Protein AF-A0A1Q2MFG7-F1 (afdb_monomer_lite)

Organism: NCBI:txid1851148

Structure (mmCIF, N/CA/C/O backbone):
data_AF-A0A1Q2MFG7-F1
#
_entry.id   AF-A0A1Q2MFG7-F1
#
loop_
_atom_site.group_PDB
_atom_site.id
_atom_site.type_symbol
_atom_site.label_atom_id
_atom_site.label_alt_id
_atom_site.label_comp_id
_atom_site.label_asym_id
_atom_site.label_entity_id
_atom_site.label_seq_id
_atom_site.pdbx_PDB_ins_code
_atom_site.Cartn_x
_atom_site.Cartn_y
_atom_site.Cartn_z
_atom_site.occupancy
_atom_site.B_iso_or_equiv
_atom_site.auth_seq_id
_atom_site.auth_comp_id
_atom_site.auth_asym_id
_atom_site.auth_atom_id
_atom_site.pdbx_PDB_model_num
ATOM 1 N N . MET A 1 1 ? 12.224 -21.424 -9.676 1.00 47.91 1 MET A N 1
ATOM 2 C CA . MET A 1 1 ? 12.263 -20.131 -10.401 1.00 47.91 1 MET A CA 1
ATOM 3 C C . MET A 1 1 ? 12.696 -18.973 -9.503 1.00 47.91 1 MET A C 1
ATOM 5 O O . MET A 1 1 ? 13.718 -18.383 -9.805 1.00 47.91 1 MET A O 1
ATOM 9 N N . LEU A 1 2 ? 12.036 -18.696 -8.368 1.00 39.50 2 LEU A N 1
ATOM 10 C CA . LEU A 1 2 ? 12.450 -17.615 -7.444 1.00 39.50 2 LEU A CA 1
ATOM 11 C C . LEU A 1 2 ? 13.810 -17.846 -6.746 1.00 39.50 2 LEU A C 1
ATOM 13 O O . LEU A 1 2 ? 14.570 -16.902 -6.571 1.00 39.50 2 LEU A O 1
ATOM 17 N N . ILE A 1 3 ? 14.162 -19.098 -6.428 1.00 45.81 3 ILE A N 1
ATOM 18 C CA . ILE A 1 3 ? 15.453 -19.443 -5.792 1.00 45.81 3 ILE A CA 1
ATOM 19 C C . ILE A 1 3 ? 16.636 -19.229 -6.757 1.00 45.81 3 ILE A C 1
ATOM 21 O O . ILE A 1 3 ? 17.697 -18.785 -6.341 1.00 45.81 3 ILE A O 1
ATOM 25 N N . LEU A 1 4 ? 16.433 -19.459 -8.061 1.00 45.34 4 LEU A N 1
ATOM 26 C CA . LEU A 1 4 ? 17.451 -19.226 -9.095 1.00 45.34 4 LEU A CA 1
ATOM 27 C C . LEU A 1 4 ? 17.700 -17.728 -9.325 1.00 45.34 4 LEU A C 1
ATOM 29 O O . LEU A 1 4 ? 18.847 -17.323 -9.457 1.00 45.34 4 LEU A O 1
ATOM 33 N N . TYR A 1 5 ? 16.654 -16.894 -9.295 1.00 53.41 5 TYR A N 1
ATOM 34 C CA . TYR A 1 5 ? 16.808 -15.436 -9.380 1.00 53.41 5 TYR A CA 1
ATOM 35 C C . TYR A 1 5 ? 17.517 -14.847 -8.152 1.00 53.41 5 TYR A C 1
ATOM 37 O O . TYR A 1 5 ? 18.345 -13.953 -8.304 1.00 53.41 5 TYR A O 1
ATOM 45 N N . HIS A 1 6 ? 17.249 -15.371 -6.950 1.00 53.28 6 HIS A N 1
ATOM 46 C CA . HIS A 1 6 ? 17.937 -14.926 -5.735 1.00 53.28 6 HIS A CA 1
ATOM 47 C C . HIS A 1 6 ? 19.416 -15.345 -5.726 1.00 53.28 6 HIS A C 1
ATOM 49 O O . HIS A 1 6 ? 20.266 -14.547 -5.347 1.00 53.28 6 HIS A O 1
ATOM 55 N N . LEU A 1 7 ? 19.735 -16.545 -6.232 1.00 42.75 7 LEU A N 1
ATOM 56 C CA . LEU A 1 7 ? 21.115 -17.022 -6.371 1.00 42.75 7 LEU A CA 1
ATOM 57 C C . LEU A 1 7 ? 21.900 -16.212 -7.416 1.00 42.75 7 LEU A C 1
ATOM 59 O O . LEU A 1 7 ? 23.065 -15.906 -7.203 1.00 42.75 7 LEU A O 1
ATOM 63 N N . ILE A 1 8 ? 21.267 -15.820 -8.527 1.00 53.34 8 ILE A N 1
ATOM 64 C CA . ILE A 1 8 ? 21.904 -15.002 -9.575 1.00 53.34 8 ILE A CA 1
ATOM 65 C C . ILE A 1 8 ? 22.164 -13.571 -9.082 1.00 53.34 8 ILE A C 1
ATOM 67 O O . ILE A 1 8 ? 23.223 -13.012 -9.361 1.00 53.34 8 ILE A O 1
ATOM 71 N N . ILE A 1 9 ? 21.238 -12.987 -8.315 1.00 53.06 9 ILE A N 1
ATOM 72 C CA . ILE A 1 9 ? 21.422 -11.646 -7.745 1.00 53.06 9 ILE A CA 1
ATOM 73 C C . ILE A 1 9 ? 22.464 -11.664 -6.621 1.00 53.06 9 ILE A C 1
ATOM 75 O O . ILE A 1 9 ? 23.313 -10.779 -6.609 1.00 53.06 9 ILE A O 1
ATOM 79 N N . GLU A 1 10 ? 22.461 -12.667 -5.733 1.00 51.59 10 GLU A N 1
ATOM 80 C CA . GLU A 1 10 ? 23.485 -12.791 -4.684 1.00 51.59 10 GLU A CA 1
ATOM 81 C C . GLU A 1 10 ? 24.875 -13.066 -5.256 1.00 51.59 10 GLU A C 1
ATOM 83 O O . GLU A 1 10 ? 25.825 -12.426 -4.824 1.00 51.59 10 GLU A O 1
ATOM 88 N N . GLN A 1 11 ? 25.013 -13.927 -6.270 1.00 49.97 11 GLN A N 1
ATOM 89 C CA . GLN A 1 11 ? 26.301 -14.149 -6.939 1.00 49.97 11 GLN A CA 1
ATOM 90 C C . GLN A 1 11 ? 26.779 -12.884 -7.666 1.00 49.97 11 GLN A C 1
ATOM 92 O O . GLN A 1 11 ? 27.959 -12.553 -7.604 1.00 49.97 11 GLN A O 1
ATOM 97 N N . SER A 1 12 ? 25.877 -12.119 -8.294 1.00 52.22 12 SER A N 1
ATOM 98 C CA . SER A 1 12 ? 26.232 -10.872 -8.981 1.00 52.22 12 SER A CA 1
ATOM 99 C C . SER A 1 12 ? 26.619 -9.745 -8.019 1.00 52.22 12 SER A C 1
ATOM 101 O O . SER A 1 12 ? 27.502 -8.957 -8.352 1.00 52.22 12 SER A O 1
ATOM 103 N N . THR A 1 13 ? 25.987 -9.634 -6.848 1.00 53.41 13 THR A N 1
ATOM 104 C CA . THR A 1 13 ? 26.350 -8.614 -5.851 1.00 53.41 13 THR A CA 1
ATOM 105 C C . THR A 1 13 ? 27.611 -8.995 -5.084 1.00 53.41 13 THR A C 1
ATOM 107 O O . THR A 1 13 ? 28.440 -8.118 -4.850 1.00 53.41 13 THR A O 1
ATOM 110 N N . PHE A 1 14 ? 27.830 -10.282 -4.783 1.00 55.41 14 PHE A N 1
ATOM 111 C CA . PHE A 1 14 ? 29.091 -10.761 -4.202 1.00 55.41 14 PHE A CA 1
ATOM 112 C C . PHE A 1 14 ? 30.272 -10.554 -5.158 1.00 55.41 14 PHE A C 1
ATOM 114 O O . PHE A 1 14 ? 31.325 -10.093 -4.729 1.00 55.41 14 PHE A O 1
ATOM 121 N N . TYR A 1 15 ? 30.092 -10.803 -6.462 1.00 54.50 15 TYR A N 1
ATOM 122 C CA . TYR A 1 15 ? 31.145 -10.587 -7.461 1.00 54.50 15 TYR A CA 1
ATOM 123 C C . TYR A 1 15 ? 31.480 -9.100 -7.635 1.00 54.50 15 TYR A C 1
ATOM 125 O O . TYR A 1 15 ? 32.645 -8.741 -7.746 1.00 54.50 15 TYR A O 1
ATOM 133 N N . VAL A 1 16 ? 30.482 -8.209 -7.603 1.00 56.06 16 VAL A N 1
ATOM 134 C CA . VAL A 1 16 ? 30.713 -6.755 -7.698 1.00 56.06 16 VAL A CA 1
ATOM 135 C C . VAL A 1 16 ? 31.368 -6.197 -6.428 1.00 56.06 16 VAL A C 1
ATOM 137 O O . VAL A 1 16 ? 32.225 -5.325 -6.539 1.00 56.06 16 VAL A O 1
ATOM 140 N N . ILE A 1 17 ? 31.021 -6.699 -5.238 1.00 55.78 17 ILE A N 1
ATOM 141 C CA . ILE A 1 17 ? 31.624 -6.253 -3.969 1.00 55.78 17 ILE A CA 1
ATOM 142 C C . ILE A 1 17 ? 33.057 -6.783 -3.822 1.00 55.78 17 ILE A C 1
ATOM 144 O O . ILE A 1 17 ? 33.942 -5.985 -3.535 1.00 55.78 17 ILE A O 1
ATOM 148 N N . ILE A 1 18 ? 33.318 -8.062 -4.121 1.00 54.31 18 ILE A N 1
ATOM 149 C CA . ILE A 1 18 ? 34.679 -8.633 -4.100 1.00 54.31 18 ILE A CA 1
ATOM 150 C C . ILE A 1 18 ? 35.576 -7.935 -5.131 1.00 54.31 18 ILE A C 1
ATOM 152 O O . ILE A 1 18 ? 36.676 -7.510 -4.793 1.00 54.31 18 ILE A O 1
ATOM 156 N N . VAL A 1 19 ? 35.089 -7.704 -6.358 1.00 55.78 19 VAL A N 1
ATOM 157 C CA . VAL A 1 19 ? 35.859 -6.970 -7.379 1.00 55.78 19 VAL A CA 1
ATOM 158 C C . VAL A 1 19 ? 36.121 -5.519 -6.957 1.00 55.78 19 VAL A C 1
ATOM 160 O O . VAL A 1 19 ? 37.193 -4.995 -7.245 1.00 55.78 19 VAL A O 1
ATOM 163 N N . MET A 1 20 ? 35.198 -4.856 -6.255 1.00 46.59 20 MET A N 1
ATOM 164 C CA . MET A 1 20 ? 35.422 -3.494 -5.745 1.00 46.59 20 MET A CA 1
ATOM 165 C C . MET A 1 20 ? 36.368 -3.453 -4.532 1.00 46.59 20 MET A C 1
ATOM 167 O O . MET A 1 20 ? 37.132 -2.496 -4.392 1.00 46.59 20 MET A O 1
ATOM 171 N N . GLU A 1 21 ? 36.356 -4.477 -3.676 1.00 50.19 21 GLU A N 1
ATOM 172 C CA . GLU A 1 21 ? 37.192 -4.573 -2.472 1.00 50.19 21 GLU A CA 1
ATOM 173 C C . GLU A 1 21 ? 38.645 -4.966 -2.811 1.00 50.19 21 GLU A C 1
ATOM 175 O O . GLU A 1 21 ? 39.585 -4.356 -2.291 1.00 50.19 21 GLU A O 1
ATOM 180 N N . ASP A 1 22 ? 38.844 -5.837 -3.807 1.00 48.28 22 ASP A N 1
ATOM 181 C CA . ASP A 1 22 ? 40.165 -6.173 -4.363 1.00 48.28 22 ASP A CA 1
ATOM 182 C C . ASP A 1 22 ? 40.812 -4.991 -5.117 1.00 48.28 22 ASP A C 1
ATOM 184 O O . ASP A 1 22 ? 42.040 -4.833 -5.120 1.00 48.28 22 ASP A O 1
ATOM 188 N N . PHE A 1 23 ? 40.002 -4.099 -5.705 1.00 50.97 23 PHE A N 1
ATOM 189 C CA . PHE A 1 23 ? 40.478 -2.886 -6.387 1.00 50.97 23 PHE A CA 1
ATOM 190 C C . PHE A 1 23 ? 40.976 -1.791 -5.431 1.00 50.97 23 PHE A C 1
ATOM 192 O O . PHE A 1 23 ? 41.781 -0.939 -5.833 1.00 50.97 23 PHE A O 1
ATOM 199 N N . ASN A 1 24 ? 40.514 -1.783 -4.177 1.00 50.19 24 ASN A N 1
ATOM 200 C CA . ASN A 1 24 ? 40.873 -0.739 -3.217 1.00 50.19 24 ASN A CA 1
ATOM 201 C C . ASN A 1 24 ? 42.237 -0.976 -2.554 1.00 50.19 24 ASN A C 1
ATOM 203 O O . ASN A 1 24 ? 42.921 -0.003 -2.232 1.00 50.19 24 ASN A O 1
ATOM 207 N N . ASN A 1 25 ? 42.672 -2.232 -2.408 1.00 51.47 25 ASN A N 1
ATOM 208 C CA . ASN A 1 25 ? 43.843 -2.559 -1.588 1.00 51.47 25 ASN A CA 1
ATOM 209 C C . ASN A 1 25 ? 45.194 -2.600 -2.323 1.00 51.47 25 ASN A C 1
ATOM 211 O O . ASN A 1 25 ? 46.219 -2.641 -1.647 1.00 51.47 25 ASN A O 1
ATOM 215 N N . THR A 1 26 ? 45.262 -2.551 -3.664 1.00 53.44 26 THR A N 1
ATOM 216 C CA . THR A 1 26 ? 46.563 -2.730 -4.360 1.00 53.44 26 THR A CA 1
ATOM 217 C C . THR A 1 26 ? 46.991 -1.673 -5.380 1.00 53.44 26 THR A C 1
ATOM 219 O O . THR A 1 26 ? 48.122 -1.743 -5.859 1.00 53.44 26 THR A O 1
ATOM 222 N N . THR A 1 27 ? 46.193 -0.667 -5.755 1.00 51.75 27 THR A N 1
ATOM 223 C CA . THR A 1 27 ? 46.525 0.066 -6.997 1.00 51.75 27 THR A CA 1
ATOM 224 C C . THR A 1 27 ? 46.143 1.544 -7.023 1.00 51.75 27 THR A C 1
ATOM 226 O O . THR A 1 27 ? 45.139 1.921 -7.614 1.00 51.75 27 THR A O 1
ATOM 229 N N . ILE A 1 28 ? 47.000 2.434 -6.518 1.00 54.25 28 ILE A N 1
ATOM 230 C CA . ILE A 1 28 ? 47.066 3.812 -7.058 1.00 54.25 28 ILE A CA 1
ATOM 231 C C . ILE A 1 28 ? 47.826 3.785 -8.400 1.00 54.25 28 ILE A C 1
ATOM 233 O O . ILE A 1 28 ? 47.415 4.412 -9.372 1.00 54.25 28 ILE A O 1
ATOM 237 N N . SER A 1 29 ? 48.848 2.928 -8.497 1.00 53.78 29 SER A N 1
ATOM 238 C CA . SER A 1 29 ? 49.736 2.767 -9.656 1.00 53.78 29 SER A CA 1
ATOM 239 C C . SER A 1 29 ? 49.131 2.039 -10.871 1.00 53.78 29 SER A C 1
ATOM 241 O O . SER A 1 29 ? 49.780 2.031 -11.904 1.00 53.78 29 SER A O 1
ATOM 243 N N . LYS A 1 30 ? 47.917 1.460 -10.832 1.00 57.72 30 LYS A N 1
ATOM 244 C CA . LYS A 1 30 ? 47.282 0.822 -12.020 1.00 57.72 30 LYS A CA 1
ATOM 245 C C . LYS A 1 30 ? 45.960 1.469 -12.472 1.00 57.72 30 LYS A C 1
ATOM 247 O O . LYS A 1 30 ? 45.444 1.105 -13.524 1.00 57.72 30 LYS A O 1
ATOM 252 N N . LYS A 1 31 ? 45.450 2.476 -11.743 1.00 59.19 31 LYS A N 1
ATOM 253 C CA . LYS A 1 31 ? 44.189 3.186 -12.062 1.00 59.19 31 LYS A CA 1
ATOM 254 C C . LYS A 1 31 ? 44.194 3.839 -13.454 1.00 59.19 31 LYS A C 1
ATOM 256 O O . LYS A 1 31 ? 43.213 3.746 -14.178 1.00 59.19 31 LYS A O 1
ATOM 261 N N . TRP A 1 32 ? 45.312 4.440 -13.861 1.00 58.84 32 TRP A N 1
ATOM 262 C CA . TRP A 1 32 ? 45.500 5.067 -15.179 1.00 58.84 32 TRP A CA 1
ATOM 263 C C . TRP A 1 32 ? 45.334 4.109 -16.375 1.00 58.84 32 TRP A C 1
ATOM 265 O O . TRP A 1 32 ? 44.954 4.564 -17.449 1.00 58.84 32 TRP A O 1
ATOM 275 N N . LEU A 1 33 ? 45.549 2.799 -16.194 1.00 62.97 33 LEU A N 1
ATOM 276 C CA . LEU A 1 33 ? 45.349 1.781 -17.236 1.00 62.97 33 LEU A CA 1
ATOM 277 C C . LEU A 1 33 ? 43.953 1.141 -17.187 1.00 62.97 33 LEU A C 1
ATOM 279 O O . LEU A 1 33 ? 43.413 0.767 -18.224 1.00 62.97 33 LEU A O 1
ATOM 283 N N . THR A 1 34 ? 43.335 1.036 -16.009 1.00 74.81 34 THR A N 1
ATOM 284 C CA . THR A 1 34 ? 42.004 0.422 -15.865 1.00 74.81 34 THR A CA 1
ATOM 285 C C . THR A 1 34 ? 40.870 1.376 -16.233 1.00 74.81 34 THR A C 1
ATOM 287 O O . THR A 1 34 ? 39.880 0.936 -16.809 1.00 74.81 34 THR A O 1
ATOM 290 N N . ILE A 1 35 ? 41.019 2.681 -15.985 1.00 79.25 35 ILE A N 1
ATOM 291 C CA . ILE A 1 35 ? 40.028 3.706 -16.356 1.00 79.25 35 ILE A CA 1
ATOM 292 C C . ILE A 1 35 ? 39.702 3.707 -17.863 1.00 79.25 35 ILE A C 1
ATOM 294 O O . ILE A 1 35 ? 38.517 3.646 -18.186 1.00 79.25 35 ILE A O 1
ATOM 298 N N . PRO A 1 36 ? 40.671 3.741 -18.804 1.00 84.50 36 PRO A N 1
ATOM 299 C CA . PRO A 1 36 ? 40.354 3.742 -20.233 1.00 84.50 36 PRO A CA 1
ATOM 300 C C . PRO A 1 36 ? 39.717 2.428 -20.692 1.00 84.50 36 PRO A C 1
ATOM 302 O O . PRO A 1 36 ? 38.823 2.460 -21.529 1.00 84.50 36 PRO A O 1
ATOM 305 N N . VAL A 1 37 ? 40.108 1.287 -20.117 1.00 84.44 37 VAL A N 1
ATOM 306 C CA . VAL A 1 37 ? 39.501 -0.019 -20.424 1.00 84.44 37 VAL A CA 1
ATOM 307 C C . VAL A 1 37 ? 38.060 -0.096 -19.911 1.00 84.44 37 VAL A C 1
ATOM 309 O O . VAL A 1 37 ? 37.160 -0.518 -20.631 1.00 84.44 37 VAL A O 1
ATOM 312 N N . ILE A 1 38 ? 37.798 0.373 -18.690 1.00 85.06 38 ILE A N 1
ATOM 313 C CA . ILE A 1 38 ? 36.434 0.456 -18.152 1.00 85.06 38 ILE A CA 1
ATOM 314 C C . ILE A 1 38 ? 35.603 1.443 -18.979 1.00 85.06 38 ILE A C 1
ATOM 316 O O . ILE A 1 38 ? 34.452 1.150 -19.294 1.00 85.06 38 ILE A O 1
ATOM 320 N N . ALA A 1 39 ? 36.170 2.584 -19.380 1.00 84.81 39 ALA A N 1
ATOM 321 C CA . ALA A 1 39 ? 35.495 3.586 -20.203 1.00 84.81 39 ALA A CA 1
ATOM 322 C C . ALA A 1 39 ? 35.149 3.059 -21.606 1.00 84.81 39 ALA A C 1
ATOM 324 O O . ALA A 1 39 ? 34.069 3.345 -22.121 1.00 84.81 39 ALA A O 1
ATOM 325 N N . THR A 1 40 ? 36.023 2.268 -22.233 1.00 85.00 40 THR A N 1
ATOM 326 C CA . THR A 1 40 ? 35.733 1.657 -23.538 1.00 85.00 40 THR A CA 1
ATOM 327 C C . THR A 1 40 ? 34.690 0.554 -23.420 1.00 85.00 40 THR A C 1
ATOM 329 O O . THR A 1 40 ? 33.754 0.539 -24.219 1.00 85.00 40 THR A O 1
ATOM 332 N N . ILE A 1 41 ? 34.780 -0.310 -22.403 1.00 85.88 41 ILE A N 1
ATOM 333 C CA . ILE A 1 41 ? 33.781 -1.358 -22.142 1.00 85.88 41 ILE A CA 1
ATOM 334 C C . ILE A 1 41 ? 32.418 -0.737 -21.832 1.00 85.88 41 ILE A C 1
ATOM 336 O O . ILE A 1 41 ? 31.428 -1.099 -22.458 1.00 85.88 41 ILE A O 1
ATOM 340 N N . THR A 1 42 ? 32.349 0.243 -20.929 1.00 85.94 42 THR A N 1
ATOM 341 C CA . THR A 1 42 ? 31.093 0.952 -20.631 1.00 85.94 42 THR A CA 1
ATOM 342 C C . THR A 1 42 ? 30.556 1.673 -21.859 1.00 85.94 42 THR A C 1
ATOM 344 O O . THR A 1 42 ? 29.364 1.588 -22.124 1.00 85.94 42 THR A O 1
ATOM 347 N N . ARG A 1 43 ? 31.404 2.310 -22.674 1.00 86.62 43 ARG A N 1
ATOM 348 C CA . ARG A 1 43 ? 30.978 2.929 -23.939 1.00 86.62 43 ARG A CA 1
ATOM 349 C C . ARG A 1 43 ? 30.388 1.908 -24.915 1.00 86.62 43 ARG A C 1
ATOM 351 O O . ARG A 1 43 ? 29.376 2.207 -25.546 1.00 86.62 43 ARG A O 1
ATOM 358 N N . LEU A 1 44 ? 31.005 0.736 -25.053 1.00 85.94 44 LEU A N 1
ATOM 359 C CA . LEU A 1 44 ? 30.523 -0.334 -25.932 1.00 85.94 44 LEU A CA 1
ATOM 360 C C . LEU A 1 44 ? 29.206 -0.924 -25.421 1.00 85.94 44 LEU A C 1
ATOM 362 O O . LEU A 1 44 ? 28.232 -0.957 -26.169 1.00 85.94 44 LEU A O 1
ATOM 366 N N . LEU A 1 45 ? 29.138 -1.272 -24.136 1.00 85.88 45 LEU A N 1
ATOM 367 C CA . LEU A 1 45 ? 27.923 -1.789 -23.504 1.00 85.88 45 LEU A CA 1
ATOM 368 C C . LEU A 1 45 ? 26.776 -0.774 -23.577 1.00 85.88 45 LEU A C 1
ATOM 370 O O . LEU A 1 45 ? 25.675 -1.112 -24.005 1.00 85.88 45 LEU A O 1
ATOM 374 N N . CYS A 1 46 ? 27.027 0.494 -23.236 1.00 87.81 46 CYS A N 1
ATOM 375 C CA . CYS A 1 46 ? 26.021 1.551 -23.344 1.00 87.81 46 CYS A CA 1
ATOM 376 C C . CYS A 1 46 ? 25.524 1.708 -24.783 1.00 87.81 46 CYS A C 1
ATOM 378 O O . CYS A 1 46 ? 24.330 1.925 -24.988 1.00 87.81 46 CYS A O 1
ATOM 380 N N . ARG A 1 47 ? 26.403 1.574 -25.785 1.00 88.19 47 ARG A N 1
ATOM 381 C CA . ARG A 1 47 ? 26.012 1.640 -27.198 1.00 88.19 47 ARG A CA 1
ATOM 382 C C . ARG A 1 47 ? 25.076 0.493 -27.569 1.00 88.19 47 ARG A C 1
ATOM 384 O O . ARG A 1 47 ? 24.036 0.750 -28.169 1.00 88.19 47 ARG A O 1
ATOM 391 N N . GLU A 1 48 ? 25.414 -0.739 -27.202 1.00 89.81 48 GLU A N 1
ATOM 392 C CA . GLU A 1 48 ? 24.580 -1.912 -27.488 1.00 89.81 48 GLU A CA 1
ATOM 393 C C . GLU A 1 48 ? 23.204 -1.805 -26.823 1.00 89.81 48 GLU A C 1
ATOM 395 O O . GLU A 1 48 ? 22.183 -1.941 -27.500 1.00 89.81 48 GLU A O 1
ATOM 400 N N . PHE A 1 49 ? 23.153 -1.459 -25.533 1.00 88.19 49 PHE A N 1
ATOM 401 C CA . PHE A 1 49 ? 21.884 -1.253 -24.831 1.00 88.19 49 PHE A CA 1
ATOM 402 C C . PHE A 1 49 ? 21.073 -0.089 -25.409 1.00 88.19 49 PHE A C 1
ATOM 404 O O . PHE A 1 49 ? 19.843 -0.154 -25.443 1.00 88.19 49 PHE A O 1
ATOM 411 N N . THR A 1 50 ? 21.727 0.973 -25.888 1.00 89.62 50 THR A N 1
ATOM 412 C CA . THR A 1 50 ? 21.033 2.092 -26.544 1.00 89.62 50 THR A CA 1
ATOM 413 C C . THR A 1 50 ? 20.377 1.630 -27.842 1.00 89.62 50 THR A C 1
ATOM 415 O O . THR A 1 50 ? 19.187 1.870 -28.029 1.00 89.62 50 THR A O 1
ATOM 418 N N . LEU A 1 51 ? 21.103 0.890 -28.686 1.00 92.62 51 LEU A N 1
ATOM 419 C CA . LEU A 1 51 ? 20.573 0.361 -29.947 1.00 92.62 51 LEU A CA 1
ATOM 420 C C . LEU A 1 51 ? 19.403 -0.605 -29.723 1.00 92.62 51 LEU A C 1
ATOM 422 O O . LEU A 1 51 ? 18.384 -0.511 -30.408 1.00 92.62 51 LEU A O 1
ATOM 426 N N . GLN A 1 52 ? 19.511 -1.496 -28.734 1.00 92.88 52 GLN A N 1
ATOM 427 C CA . GLN A 1 52 ? 18.415 -2.397 -28.367 1.00 92.88 52 GLN A CA 1
ATOM 428 C C . GLN A 1 52 ? 17.175 -1.615 -27.910 1.00 92.88 52 GLN A C 1
ATOM 430 O O . GLN A 1 52 ? 16.062 -1.891 -28.359 1.00 92.88 52 GLN A O 1
ATOM 435 N N . ASN A 1 53 ? 17.354 -0.595 -27.064 1.00 90.62 53 ASN A N 1
ATOM 436 C CA . ASN A 1 53 ? 16.252 0.253 -26.611 1.00 90.62 53 ASN A CA 1
ATOM 437 C C . ASN A 1 53 ? 15.623 1.063 -27.754 1.00 90.62 53 ASN A C 1
ATOM 439 O O . ASN A 1 53 ? 14.402 1.221 -27.790 1.00 90.62 53 ASN A O 1
ATOM 443 N N . GLU A 1 54 ? 16.422 1.575 -28.691 1.00 92.75 54 GLU A N 1
ATOM 444 C CA . GLU A 1 54 ? 15.929 2.277 -29.879 1.00 92.75 54 GLU A CA 1
ATOM 445 C C . GLU A 1 54 ? 15.091 1.358 -30.766 1.00 92.75 54 GLU A C 1
ATOM 447 O O . GLU A 1 54 ? 13.976 1.725 -31.146 1.00 92.75 54 GLU A O 1
ATOM 452 N N . TYR A 1 55 ? 15.577 0.142 -31.018 1.00 95.00 55 TYR A N 1
ATOM 453 C CA . TYR A 1 55 ? 14.834 -0.870 -31.760 1.00 95.00 55 TYR A CA 1
ATOM 454 C C . TYR A 1 55 ? 13.489 -1.184 -31.088 1.00 95.00 55 TYR A C 1
ATOM 456 O O . TYR A 1 55 ? 12.437 -1.063 -31.719 1.00 95.00 55 TYR A O 1
ATOM 464 N N . LEU A 1 56 ? 13.493 -1.475 -29.781 1.00 93.00 56 LEU A N 1
ATOM 465 C CA . LEU A 1 56 ? 12.269 -1.760 -29.023 1.00 93.00 56 LEU A CA 1
ATOM 466 C C . LEU A 1 56 ? 11.305 -0.564 -28.993 1.00 93.00 56 LEU A C 1
ATOM 468 O O . LEU A 1 56 ? 10.085 -0.741 -28.993 1.00 93.00 56 LEU A O 1
ATOM 472 N N . ARG A 1 57 ? 11.810 0.675 -28.976 1.00 90.44 57 ARG A N 1
ATOM 473 C CA . ARG A 1 57 ? 10.974 1.885 -29.074 1.00 90.44 57 ARG A CA 1
ATOM 474 C C . ARG A 1 57 ? 10.320 2.010 -30.446 1.00 90.44 57 ARG A C 1
ATOM 476 O O . ARG A 1 57 ? 9.139 2.363 -30.512 1.00 90.44 57 ARG A O 1
ATOM 483 N N . LEU A 1 58 ? 11.054 1.720 -31.519 1.00 93.69 58 LEU A N 1
ATOM 484 C CA . LEU A 1 58 ? 10.516 1.709 -32.880 1.00 93.69 58 LEU A CA 1
ATOM 485 C C . LEU A 1 58 ? 9.457 0.617 -33.046 1.00 93.69 58 LEU A C 1
ATOM 487 O O . LEU A 1 58 ? 8.361 0.908 -33.525 1.00 93.69 58 LEU A O 1
ATOM 491 N N . GLU A 1 59 ? 9.733 -0.596 -32.575 1.00 93.88 59 GLU A N 1
ATOM 492 C CA . GLU A 1 59 ? 8.775 -1.701 -32.585 1.00 93.88 59 GLU A CA 1
ATOM 493 C C . GLU A 1 59 ? 7.501 -1.337 -31.809 1.00 93.88 59 GLU A C 1
ATOM 495 O O . GLU A 1 59 ? 6.399 -1.411 -32.354 1.00 93.88 59 GLU A O 1
ATOM 500 N N . ASN A 1 60 ? 7.633 -0.811 -30.586 1.00 91.19 60 ASN A N 1
ATOM 501 C CA . ASN A 1 60 ? 6.494 -0.331 -29.800 1.00 91.19 60 ASN A CA 1
ATOM 502 C C . ASN A 1 60 ? 5.705 0.777 -30.513 1.00 91.19 60 ASN A C 1
ATOM 504 O O . ASN A 1 60 ? 4.477 0.812 -30.427 1.00 91.19 60 ASN A O 1
ATOM 508 N N . LYS A 1 61 ? 6.377 1.691 -31.224 1.00 90.62 61 LYS A N 1
ATOM 509 C CA . LYS A 1 61 ? 5.719 2.743 -32.016 1.00 90.62 61 LYS A CA 1
ATOM 510 C C . LYS A 1 61 ? 4.893 2.142 -33.157 1.00 90.62 61 LYS A C 1
ATOM 512 O O . LYS A 1 61 ? 3.765 2.583 -33.379 1.00 90.62 61 LYS A O 1
ATOM 517 N N . ILE A 1 62 ? 5.425 1.128 -33.839 1.00 93.12 62 ILE A N 1
ATOM 518 C CA . ILE A 1 62 ? 4.736 0.407 -34.919 1.00 93.12 62 ILE A CA 1
ATOM 519 C C . ILE A 1 62 ? 3.558 -0.405 -34.368 1.00 93.12 62 ILE A C 1
ATOM 521 O O . ILE A 1 62 ? 2.466 -0.372 -34.930 1.00 93.12 62 ILE A O 1
ATOM 525 N N . LEU A 1 63 ? 3.736 -1.109 -33.250 1.00 89.75 63 LEU A N 1
ATOM 526 C CA . LEU A 1 63 ? 2.651 -1.861 -32.616 1.00 89.75 63 LEU A CA 1
ATOM 527 C C . LEU A 1 63 ? 1.522 -0.924 -32.180 1.00 89.75 63 LEU A C 1
ATOM 529 O O . LEU A 1 63 ? 0.356 -1.179 -32.477 1.00 89.75 63 LEU A O 1
ATOM 533 N N . LYS A 1 64 ? 1.857 0.213 -31.563 1.00 86.69 64 LYS A N 1
ATOM 534 C CA . LYS A 1 64 ? 0.870 1.228 -31.171 1.00 86.69 64 LYS A CA 1
ATOM 535 C C . LYS A 1 64 ? 0.098 1.805 -32.348 1.00 86.69 64 LYS A C 1
ATOM 537 O O . LYS A 1 64 ? -1.103 2.001 -32.211 1.00 86.69 64 LYS A O 1
ATOM 542 N N . SER A 1 65 ? 0.744 2.064 -33.487 1.00 89.06 65 SER A N 1
ATOM 543 C CA . SER A 1 65 ? 0.042 2.598 -34.663 1.00 89.06 65 SER A CA 1
ATOM 544 C C . SER A 1 65 ? -0.943 1.594 -35.270 1.00 89.06 65 SER A C 1
ATOM 546 O O . SER A 1 65 ? -1.938 1.991 -35.874 1.00 89.06 65 SER A O 1
ATOM 548 N N . ARG A 1 66 ? -0.708 0.290 -35.076 1.00 89.38 66 ARG A N 1
ATOM 549 C CA . ARG A 1 66 ? -1.601 -0.785 -35.534 1.00 89.38 66 ARG A CA 1
ATOM 550 C C . ARG A 1 66 ? -2.778 -1.043 -34.589 1.00 89.38 66 ARG A C 1
ATOM 552 O O . ARG A 1 66 ? -3.800 -1.582 -35.018 1.00 89.38 66 ARG A O 1
ATOM 559 N N . ILE A 1 67 ? -2.671 -0.654 -33.320 1.00 88.62 67 ILE A N 1
ATOM 560 C CA . ILE A 1 67 ? -3.729 -0.843 -32.325 1.00 88.62 67 ILE A CA 1
ATOM 561 C C . ILE A 1 67 ? -4.799 0.248 -32.498 1.00 88.62 67 ILE A C 1
ATOM 563 O O . ILE A 1 67 ? -4.636 1.389 -32.079 1.00 88.62 67 ILE A O 1
ATOM 567 N N . LYS A 1 68 ? -5.939 -0.121 -33.097 1.00 80.19 68 LYS A N 1
ATOM 568 C CA . LYS A 1 68 ? -7.086 0.788 -33.318 1.00 80.19 68 LYS A CA 1
ATOM 569 C C . LYS A 1 68 ? -8.004 0.949 -32.097 1.00 80.19 68 LYS A C 1
ATOM 571 O O . LYS A 1 68 ? -8.864 1.824 -32.088 1.00 80.19 68 LYS A O 1
ATOM 576 N N . LYS A 1 69 ? -7.871 0.084 -31.086 1.00 83.62 69 LYS A N 1
ATOM 577 C CA . LYS A 1 69 ? -8.746 0.032 -29.901 1.00 83.62 69 LYS A CA 1
ATOM 578 C C . LYS A 1 69 ? -7.980 0.413 -28.635 1.00 83.62 69 LYS A C 1
ATOM 580 O O . LYS A 1 69 ? -6.772 0.230 -28.550 1.00 83.62 69 LYS A O 1
ATOM 585 N N . ARG A 1 70 ? -8.688 0.916 -27.622 1.00 81.44 70 ARG A N 1
ATOM 586 C CA . ARG A 1 70 ? -8.091 1.238 -26.318 1.00 81.44 70 ARG A CA 1
ATOM 587 C C . ARG A 1 70 ? -7.521 -0.027 -25.663 1.00 81.44 70 ARG A C 1
ATOM 589 O O . ARG A 1 70 ? -8.228 -1.024 -25.551 1.00 81.44 70 ARG A O 1
ATOM 596 N N . ILE A 1 71 ? -6.274 0.045 -25.195 1.00 84.19 71 ILE A N 1
ATOM 597 C CA . ILE A 1 71 ? -5.611 -1.048 -24.472 1.00 84.19 71 ILE A CA 1
ATOM 598 C C . ILE A 1 71 ? -6.222 -1.154 -23.069 1.00 84.19 71 ILE A C 1
ATOM 600 O O . ILE A 1 71 ? -6.272 -0.166 -22.328 1.00 84.19 71 ILE A O 1
ATOM 604 N N . ILE A 1 72 ? -6.703 -2.345 -22.719 1.00 87.62 72 ILE A N 1
ATOM 605 C CA . ILE A 1 72 ? -7.204 -2.676 -21.383 1.00 87.62 72 ILE A CA 1
ATOM 606 C C . ILE A 1 72 ? -6.139 -3.538 -20.719 1.00 87.62 72 ILE A C 1
ATOM 608 O O . ILE A 1 72 ? -5.780 -4.574 -21.258 1.00 87.62 72 ILE A O 1
ATOM 612 N N . PHE A 1 73 ? -5.650 -3.097 -19.562 1.00 88.00 73 PHE A N 1
ATOM 613 C CA . PHE A 1 73 ? -4.641 -3.835 -18.803 1.00 88.00 73 PHE A CA 1
ATOM 614 C C . PHE A 1 73 ? -5.290 -4.765 -17.787 1.00 88.00 73 PHE A C 1
ATOM 616 O O . PHE A 1 73 ? -6.208 -4.324 -17.080 1.00 88.00 73 PHE A O 1
ATOM 623 N N . ASN A 1 74 ? -4.773 -5.984 -17.664 1.00 91.50 74 ASN A N 1
ATOM 624 C CA . ASN A 1 74 ? -5.066 -6.873 -16.540 1.00 91.50 74 ASN A CA 1
ATOM 625 C C . ASN A 1 74 ? -4.395 -6.350 -15.250 1.00 91.50 74 ASN A C 1
ATOM 627 O O . ASN A 1 74 ? -3.455 -5.556 -15.297 1.00 91.50 74 ASN A O 1
ATOM 631 N N . ASP A 1 75 ? -4.871 -6.769 -14.079 1.00 86.88 75 ASP A N 1
ATOM 632 C CA . ASP A 1 75 ? -4.290 -6.359 -12.799 1.00 86.88 75 ASP A CA 1
ATOM 633 C C . ASP A 1 75 ? -2.838 -6.833 -12.627 1.00 86.88 75 ASP A C 1
ATOM 635 O O . ASP A 1 75 ? -2.038 -6.091 -12.058 1.00 86.88 75 ASP A O 1
ATOM 639 N N . ASP A 1 76 ? -2.463 -7.990 -13.180 1.00 87.75 76 ASP A N 1
ATOM 640 C CA . ASP A 1 76 ? -1.071 -8.465 -13.172 1.00 87.75 76 ASP A CA 1
ATOM 641 C C . ASP A 1 76 ? -0.164 -7.618 -14.069 1.00 87.75 76 ASP A C 1
ATOM 643 O O . ASP A 1 76 ? 0.899 -7.181 -13.637 1.00 87.75 76 ASP A O 1
ATOM 647 N N . GLU A 1 77 ? -0.627 -7.267 -15.270 1.00 89.50 77 GLU A N 1
ATOM 648 C CA . GLU A 1 77 ? 0.101 -6.361 -16.167 1.00 89.50 77 GLU A CA 1
ATOM 649 C C . GLU A 1 77 ? 0.298 -4.984 -15.524 1.00 89.50 77 GLU A C 1
ATOM 651 O O . GLU A 1 77 ? 1.378 -4.398 -15.604 1.00 89.50 77 GLU A O 1
ATOM 656 N N . ARG A 1 78 ? -0.728 -4.466 -14.830 1.00 90.31 78 ARG A N 1
ATOM 657 C CA . ARG A 1 78 ? -0.615 -3.212 -14.068 1.00 90.31 78 ARG A CA 1
ATOM 658 C C . ARG A 1 78 ? 0.436 -3.323 -12.968 1.00 90.31 78 ARG A C 1
ATOM 660 O O . ARG A 1 78 ? 1.165 -2.357 -12.770 1.00 90.31 78 ARG A O 1
ATOM 667 N N . ARG A 1 79 ? 0.522 -4.456 -12.260 1.00 88.44 79 ARG A N 1
ATOM 668 C CA . ARG A 1 79 ? 1.543 -4.683 -11.221 1.00 88.44 79 ARG A CA 1
ATOM 669 C C . ARG A 1 79 ? 2.945 -4.690 -11.819 1.00 88.44 79 ARG A C 1
ATOM 671 O O . ARG A 1 79 ? 3.772 -3.918 -11.349 1.00 88.44 79 ARG A O 1
ATOM 678 N N . SER A 1 80 ? 3.181 -5.461 -12.880 1.00 88.38 80 SER A N 1
ATOM 679 C CA . SER A 1 80 ? 4.491 -5.519 -13.544 1.00 88.38 80 SER A CA 1
ATOM 680 C C . SER A 1 80 ? 4.922 -4.156 -14.091 1.00 88.38 80 SER A C 1
ATOM 682 O O . SER A 1 80 ? 6.076 -3.763 -13.944 1.00 88.38 80 SER A O 1
ATOM 684 N N . LEU A 1 81 ? 3.986 -3.390 -14.667 1.00 89.62 81 LEU A N 1
ATOM 685 C CA . LEU A 1 81 ? 4.259 -2.026 -15.127 1.00 89.62 81 LEU A CA 1
ATOM 686 C C . LEU A 1 81 ? 4.574 -1.070 -13.973 1.00 89.62 81 LEU A C 1
ATOM 688 O O . LEU A 1 81 ? 5.444 -0.219 -14.121 1.00 89.62 81 LEU A O 1
ATOM 692 N N . VAL A 1 82 ? 3.874 -1.179 -12.840 1.00 88.81 82 VAL A N 1
ATOM 693 C CA . VAL A 1 82 ? 4.156 -0.362 -11.649 1.00 88.81 82 VAL A CA 1
ATOM 694 C C . VAL A 1 82 ? 5.530 -0.694 -11.084 1.00 88.81 82 VAL A C 1
ATOM 696 O O . VAL A 1 82 ? 6.288 0.229 -10.808 1.00 88.81 82 VAL A O 1
ATOM 699 N N . GLU A 1 83 ? 5.861 -1.977 -10.952 1.00 86.69 83 GLU A N 1
ATOM 700 C CA . GLU A 1 83 ? 7.162 -2.428 -10.466 1.00 86.69 83 GLU A CA 1
ATOM 701 C C . GLU A 1 83 ? 8.280 -1.858 -11.339 1.00 86.69 83 GLU A C 1
ATOM 703 O O . GLU A 1 83 ? 9.055 -1.042 -10.852 1.00 86.69 83 GLU A O 1
ATOM 708 N N . ALA A 1 84 ? 8.271 -2.143 -12.645 1.00 86.44 84 ALA A N 1
ATOM 709 C CA . ALA A 1 84 ? 9.275 -1.637 -13.583 1.00 86.44 84 ALA A CA 1
ATOM 710 C C . ALA A 1 84 ? 9.337 -0.099 -13.649 1.00 86.44 84 ALA A C 1
ATOM 712 O O . ALA A 1 84 ? 10.392 0.480 -13.889 1.00 86.44 84 ALA A O 1
ATOM 713 N N . ALA A 1 85 ? 8.219 0.598 -13.444 1.00 85.69 85 ALA A N 1
ATOM 714 C CA . ALA A 1 85 ? 8.214 2.056 -13.458 1.00 85.69 85 ALA A CA 1
ATOM 715 C C . ALA A 1 85 ? 8.834 2.653 -12.185 1.00 85.69 85 ALA A C 1
ATOM 717 O O . ALA A 1 85 ? 9.537 3.660 -12.262 1.00 85.69 85 ALA A O 1
ATOM 718 N N . LEU A 1 86 ? 8.605 2.048 -11.017 1.00 83.44 86 LEU A N 1
ATOM 719 C CA . LEU A 1 86 ? 9.178 2.527 -9.756 1.00 83.44 86 LEU A CA 1
ATOM 720 C C . LEU A 1 86 ? 10.706 2.387 -9.728 1.00 83.44 86 LEU A C 1
ATOM 722 O O . LEU A 1 86 ? 11.371 3.220 -9.116 1.00 83.44 86 LEU A O 1
ATOM 726 N N . THR A 1 87 ? 11.269 1.405 -10.437 1.00 84.50 87 THR A N 1
ATOM 727 C CA . THR A 1 87 ? 12.728 1.216 -10.533 1.00 84.50 87 THR A CA 1
ATOM 728 C C . THR A 1 87 ? 13.415 2.276 -11.386 1.00 84.50 87 THR A C 1
ATOM 730 O O . THR A 1 87 ? 14.596 2.542 -11.195 1.00 84.50 87 THR A O 1
ATOM 733 N N . LEU A 1 88 ? 12.688 2.888 -12.325 1.00 81.06 88 LEU A N 1
ATOM 734 C CA . LEU A 1 88 ? 13.214 3.934 -13.205 1.00 81.06 88 LEU A CA 1
ATOM 735 C C . LEU A 1 88 ? 13.344 5.286 -12.485 1.00 81.06 88 LEU A C 1
ATOM 737 O O . LEU A 1 88 ? 14.145 6.116 -12.894 1.00 81.06 88 LEU A O 1
ATOM 741 N N . GLY A 1 89 ? 12.591 5.527 -11.408 1.00 79.75 89 GLY A N 1
ATOM 742 C CA . GLY A 1 89 ? 12.513 6.849 -10.778 1.00 79.75 89 GLY A CA 1
ATOM 743 C C . GLY A 1 89 ? 11.666 7.845 -11.586 1.00 79.75 89 GLY A C 1
ATOM 744 O O . GLY A 1 89 ? 11.215 7.559 -12.694 1.00 79.75 89 GLY A O 1
ATOM 745 N N . ARG A 1 90 ? 11.383 9.025 -11.017 1.00 77.06 90 ARG A N 1
ATOM 746 C CA . ARG A 1 90 ? 10.356 9.945 -11.547 1.00 77.06 90 ARG A CA 1
ATOM 747 C C . ARG A 1 90 ? 10.723 10.566 -12.900 1.00 77.06 90 ARG A C 1
ATOM 749 O O . ARG A 1 90 ? 9.883 10.578 -13.795 1.00 77.06 90 ARG A O 1
ATOM 756 N N . ASP A 1 91 ? 11.963 11.019 -13.055 1.00 78.94 91 ASP A N 1
ATOM 757 C CA . ASP A 1 91 ? 12.397 11.773 -14.240 1.00 78.94 91 ASP A CA 1
ATOM 758 C C . ASP A 1 91 ? 12.511 10.874 -15.480 1.00 78.94 91 ASP A C 1
ATOM 760 O O . ASP A 1 91 ? 12.049 11.216 -16.568 1.00 78.94 91 ASP A O 1
ATOM 764 N N . LEU A 1 92 ? 13.052 9.667 -15.304 1.00 81.69 92 LEU A N 1
ATOM 765 C CA . LEU A 1 92 ? 13.124 8.652 -16.358 1.00 81.69 92 LEU A CA 1
ATOM 766 C C . LEU A 1 92 ? 11.742 8.084 -16.699 1.00 81.69 92 LEU A C 1
ATOM 768 O O . LEU A 1 92 ? 11.489 7.746 -17.856 1.00 81.69 92 LEU A O 1
ATOM 772 N N . MET A 1 93 ? 10.822 8.011 -15.733 1.00 83.25 93 MET A N 1
ATOM 773 C CA . MET A 1 93 ? 9.453 7.559 -15.987 1.00 83.25 93 MET A CA 1
ATOM 774 C C . MET A 1 93 ? 8.728 8.486 -16.972 1.00 83.25 93 MET A C 1
ATOM 776 O O . MET A 1 93 ? 8.029 7.996 -17.856 1.00 83.25 93 MET A O 1
ATOM 780 N N . GLU A 1 94 ? 8.920 9.805 -16.876 1.00 83.25 94 GLU A N 1
ATOM 781 C CA . GLU A 1 94 ? 8.333 10.759 -17.830 1.00 83.25 94 GLU A CA 1
ATOM 782 C C . GLU A 1 94 ? 8.892 10.600 -19.251 1.00 83.25 94 GLU A C 1
ATOM 784 O O . GLU A 1 94 ? 8.162 10.793 -20.222 1.00 83.25 94 GLU A O 1
ATOM 789 N N . GLN A 1 95 ? 10.152 10.182 -19.382 1.00 80.88 95 GLN A N 1
ATOM 790 C CA . GLN A 1 95 ? 10.817 10.013 -20.677 1.00 80.88 95 GLN A CA 1
ATOM 791 C C . GLN A 1 95 ? 10.541 8.652 -21.332 1.00 80.88 95 GLN A C 1
ATOM 793 O O . GLN A 1 95 ? 10.444 8.551 -22.556 1.00 80.88 95 GLN A O 1
ATOM 798 N N . VAL A 1 96 ? 10.451 7.583 -20.537 1.00 81.50 96 VAL A N 1
ATOM 799 C CA . VAL A 1 96 ? 10.375 6.198 -21.033 1.00 81.50 96 VAL A CA 1
ATOM 800 C C . VAL A 1 96 ? 8.932 5.709 -21.136 1.00 81.50 96 VAL A C 1
ATOM 802 O O . VAL A 1 96 ? 8.582 4.981 -22.074 1.00 81.50 96 VAL A O 1
ATOM 805 N N . VAL A 1 97 ? 8.069 6.093 -20.190 1.00 81.88 97 VAL A N 1
ATOM 806 C CA . VAL A 1 97 ? 6.711 5.556 -20.131 1.00 81.88 97 VAL A CA 1
ATOM 807 C C . VAL A 1 97 ? 5.840 6.222 -21.189 1.00 81.88 97 VAL A C 1
ATOM 809 O O . VAL A 1 97 ? 5.318 7.320 -21.032 1.00 81.88 97 VAL A O 1
ATOM 812 N N . SER A 1 98 ? 5.633 5.489 -22.276 1.00 80.50 98 SER A N 1
ATOM 813 C CA . SER A 1 98 ? 4.884 5.966 -23.438 1.00 80.50 98 SER A CA 1
ATOM 814 C C . SER A 1 98 ? 3.494 5.336 -23.576 1.00 80.50 98 SER A C 1
ATOM 816 O O . SER A 1 98 ? 2.694 5.783 -24.396 1.00 80.50 98 SER A O 1
ATOM 818 N N . ILE A 1 99 ? 3.221 4.224 -22.885 1.00 84.50 99 ILE A N 1
ATOM 819 C CA . ILE A 1 99 ? 1.955 3.474 -23.002 1.00 84.50 99 ILE A CA 1
ATOM 820 C C . ILE A 1 99 ? 0.890 4.052 -22.058 1.00 84.50 99 ILE A C 1
ATOM 822 O O . ILE A 1 99 ? -0.273 4.194 -22.431 1.00 84.50 99 ILE A O 1
ATOM 826 N N . VAL A 1 100 ? 1.289 4.396 -20.835 1.00 85.81 100 VAL A N 1
ATOM 827 C CA . VAL A 1 100 ? 0.411 4.865 -19.759 1.00 85.81 100 VAL A CA 1
ATOM 828 C C . VAL A 1 100 ? 0.986 6.167 -19.213 1.00 85.81 100 VAL A C 1
ATOM 830 O O . VAL A 1 100 ? 2.195 6.324 -19.145 1.00 85.81 100 VAL A O 1
ATOM 833 N N . LYS A 1 101 ? 0.156 7.129 -18.803 1.00 88.12 101 LYS A N 1
ATOM 834 C CA . LYS A 1 101 ? 0.693 8.349 -18.180 1.00 88.12 101 LYS A CA 1
ATOM 835 C C . LYS A 1 101 ? 1.368 7.991 -16.842 1.00 88.12 101 LYS A C 1
ATOM 837 O O . LYS A 1 101 ? 0.750 7.256 -16.067 1.00 88.12 101 LYS A O 1
ATOM 842 N N . PRO A 1 102 ? 2.535 8.566 -16.492 1.00 88.12 102 PRO A N 1
ATOM 843 C CA . PRO A 1 102 ? 3.190 8.341 -15.195 1.00 88.12 102 PRO A CA 1
ATOM 844 C C . PRO A 1 102 ? 2.243 8.523 -13.996 1.00 88.12 102 PRO A C 1
ATOM 846 O O . PRO A 1 102 ? 2.165 7.689 -13.096 1.00 88.12 102 PRO A O 1
ATOM 849 N N . LYS A 1 103 ? 1.389 9.557 -14.044 1.00 89.44 103 LYS A N 1
ATOM 850 C CA . LYS A 1 103 ? 0.345 9.812 -13.032 1.00 89.44 103 LYS A CA 1
ATOM 851 C C . LYS A 1 103 ? -0.616 8.631 -12.835 1.00 89.44 103 LYS A C 1
ATOM 853 O O . LYS A 1 103 ? -1.081 8.403 -11.718 1.00 89.44 103 LYS A O 1
ATOM 858 N N . THR A 1 104 ? -0.937 7.904 -13.903 1.00 91.44 104 THR A N 1
ATOM 859 C CA . THR A 1 104 ? -1.827 6.738 -13.868 1.00 91.44 104 THR A CA 1
ATOM 860 C C . THR A 1 104 ? -1.134 5.534 -13.239 1.00 91.44 104 THR A C 1
ATOM 862 O O . THR A 1 104 ? -1.757 4.854 -12.429 1.00 91.44 104 THR A O 1
ATOM 865 N N . ILE A 1 105 ? 0.155 5.325 -13.513 1.00 90.50 105 ILE A N 1
ATOM 866 C CA . ILE A 1 105 ? 0.956 4.281 -12.855 1.00 90.50 105 ILE A CA 1
ATOM 867 C C . ILE A 1 105 ? 0.999 4.524 -11.341 1.00 90.50 105 ILE A C 1
ATOM 869 O O . ILE A 1 105 ? 0.657 3.641 -10.557 1.00 90.50 105 ILE A O 1
ATOM 873 N N . LEU A 1 106 ? 1.281 5.759 -10.917 1.00 90.00 106 LEU A N 1
ATOM 874 C CA . LEU A 1 106 ? 1.256 6.133 -9.497 1.00 90.00 106 LEU A CA 1
ATOM 875 C C . LEU A 1 106 ? -0.144 6.015 -8.871 1.00 90.00 106 LEU A C 1
ATOM 877 O O . LEU A 1 106 ? -0.285 5.836 -7.661 1.00 90.00 106 LEU A O 1
ATOM 881 N N . ALA A 1 107 ? -1.210 6.163 -9.662 1.00 91.06 107 ALA A N 1
ATOM 882 C CA . ALA A 1 107 ? -2.572 5.925 -9.189 1.00 91.06 107 ALA A CA 1
ATOM 883 C C . ALA A 1 107 ? -2.846 4.427 -8.990 1.00 91.06 107 ALA A C 1
ATOM 885 O O . ALA A 1 107 ? -3.490 4.057 -8.007 1.00 91.06 107 ALA A O 1
ATOM 886 N N . TRP A 1 108 ? -2.333 3.566 -9.874 1.00 92.06 108 TRP A N 1
ATOM 887 C CA . TRP A 1 108 ? -2.399 2.115 -9.708 1.00 92.06 108 TRP A CA 1
ATOM 888 C C . TRP A 1 108 ? -1.608 1.645 -8.490 1.00 92.06 108 TRP A C 1
ATOM 890 O O . TRP A 1 108 ? -2.155 0.868 -7.712 1.00 92.06 108 TRP A O 1
ATOM 900 N N . GLN A 1 109 ? -0.405 2.181 -8.259 1.00 87.88 109 GLN A N 1
ATOM 901 C CA . GLN A 1 109 ? 0.374 1.918 -7.044 1.00 87.88 109 GLN A CA 1
ATOM 902 C C . GLN A 1 109 ? -0.445 2.229 -5.785 1.00 87.88 109 GLN A C 1
ATOM 904 O O . GLN A 1 109 ? -0.669 1.352 -4.956 1.00 87.88 109 GLN A O 1
ATOM 909 N N . ARG A 1 110 ? -0.982 3.451 -5.674 1.00 88.00 110 ARG A N 1
ATOM 910 C CA . ARG A 1 110 ? -1.809 3.850 -4.523 1.00 88.00 110 ARG A CA 1
ATOM 911 C C . ARG A 1 110 ? -3.049 2.973 -4.356 1.00 88.00 110 ARG A C 1
ATOM 913 O O . ARG A 1 110 ? -3.500 2.750 -3.236 1.00 88.00 110 ARG A O 1
ATOM 920 N N . ARG A 1 111 ? -3.632 2.480 -5.454 1.00 89.06 111 ARG A N 1
ATOM 921 C CA . ARG A 1 111 ? -4.758 1.536 -5.401 1.00 89.06 111 ARG A CA 1
ATOM 922 C C . ARG A 1 111 ? -4.325 0.188 -4.824 1.00 89.06 111 ARG A C 1
ATOM 924 O O . ARG A 1 111 ? -5.030 -0.332 -3.967 1.00 89.06 111 ARG A O 1
ATOM 931 N N . LEU A 1 112 ? -3.189 -0.349 -5.269 1.00 84.75 112 LEU A N 1
ATOM 932 C CA . LEU A 1 112 ? -2.633 -1.607 -4.762 1.00 84.75 112 LEU A CA 1
ATOM 933 C C . LEU A 1 112 ? -2.273 -1.500 -3.277 1.00 84.75 112 LEU A C 1
ATOM 935 O O . LEU A 1 112 ? -2.599 -2.396 -2.504 1.00 84.75 112 LEU A O 1
ATOM 939 N N . GLU A 1 113 ? -1.687 -0.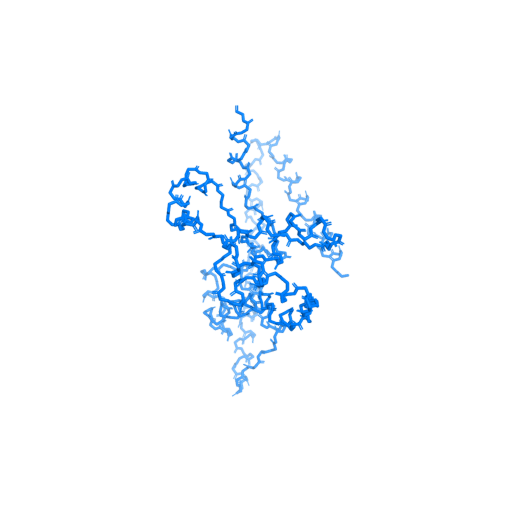376 -2.859 1.00 83.06 113 GLU A N 1
ATOM 940 C CA . GLU A 1 113 ? -1.429 -0.089 -1.444 1.00 83.06 113 GLU A CA 1
ATOM 941 C C . GLU A 1 113 ? -2.726 -0.097 -0.638 1.00 83.06 113 GLU A C 1
ATOM 943 O O . GLU A 1 113 ? -2.835 -0.819 0.349 1.00 83.06 113 GLU A O 1
ATOM 948 N N . LYS A 1 114 ? -3.747 0.643 -1.087 1.00 84.69 114 LYS A N 1
ATOM 949 C CA . LYS A 1 114 ? -5.052 0.659 -0.415 1.00 84.69 114 LYS A CA 1
ATOM 950 C C . LYS A 1 114 ? -5.661 -0.732 -0.293 1.00 84.69 114 LYS A C 1
ATOM 952 O O . LYS A 1 114 ? -6.188 -1.040 0.762 1.00 84.69 114 LYS A O 1
ATOM 957 N N . GLN A 1 115 ? -5.573 -1.555 -1.336 1.00 81.56 115 GLN A N 1
ATOM 958 C CA . GLN A 1 115 ? -6.088 -2.927 -1.317 1.00 81.56 115 GLN A CA 1
ATOM 959 C C . GLN A 1 115 ? -5.315 -3.828 -0.351 1.00 81.56 115 GLN A C 1
ATOM 961 O O . GLN A 1 115 ? -5.930 -4.620 0.354 1.00 81.56 115 GLN A O 1
ATOM 966 N N . LYS A 1 116 ? -3.985 -3.692 -0.257 1.00 77.56 116 LYS A N 1
ATOM 967 C CA . LYS A 1 116 ? -3.190 -4.435 0.736 1.00 77.56 116 LYS A CA 1
ATOM 968 C C . LYS A 1 116 ? -3.639 -4.114 2.164 1.00 77.56 116 LYS A C 1
ATOM 970 O O . LYS A 1 116 ? -3.739 -5.011 3.001 1.00 77.56 116 LYS A O 1
ATOM 975 N N . TRP A 1 117 ? -3.902 -2.836 2.420 1.00 77.25 117 TRP A N 1
ATOM 976 C CA . TRP A 1 117 ? -4.352 -2.332 3.716 1.00 77.25 117 TRP A CA 1
ATOM 977 C C . TRP A 1 117 ? -5.872 -2.403 3.900 1.00 77.25 117 TRP A C 1
ATOM 979 O O . TRP A 1 117 ? -6.389 -2.002 4.947 1.00 77.25 117 TRP A O 1
ATOM 989 N N . ASP A 1 118 ? -6.601 -2.930 2.915 1.00 78.19 118 ASP A N 1
ATOM 990 C CA . ASP A 1 118 ? -8.034 -3.126 3.022 1.00 78.19 118 ASP A CA 1
ATOM 991 C C . ASP A 1 118 ? -8.310 -4.373 3.867 1.00 78.19 118 ASP A C 1
ATOM 993 O O . ASP A 1 118 ? -8.452 -5.500 3.398 1.00 78.19 118 ASP A O 1
ATOM 997 N N . TYR A 1 119 ? -8.353 -4.166 5.180 1.00 70.06 119 TYR A N 1
ATOM 998 C CA . TYR A 1 119 ? -8.730 -5.192 6.146 1.00 70.06 119 TYR A CA 1
ATOM 999 C C . TYR A 1 119 ? -10.252 -5.377 6.253 1.00 70.06 119 TYR A C 1
ATOM 1001 O O . TYR A 1 119 ? -10.714 -5.991 7.219 1.00 70.06 119 TYR A O 1
ATOM 1009 N N . SER A 1 120 ? -11.052 -4.837 5.325 1.00 73.00 120 SER A N 1
ATOM 1010 C CA . SER A 1 120 ? -12.518 -4.940 5.361 1.00 73.00 120 SER A CA 1
ATOM 1011 C C . SER A 1 120 ? -13.007 -6.389 5.398 1.00 73.00 120 SER A C 1
ATOM 1013 O O . SER A 1 120 ? -13.877 -6.710 6.207 1.00 73.00 120 SER A O 1
ATOM 1015 N N . ASP A 1 121 ? -12.381 -7.294 4.645 1.00 70.50 121 ASP A N 1
ATOM 1016 C CA . ASP A 1 121 ? -12.715 -8.722 4.677 1.00 70.50 121 ASP A CA 1
ATOM 1017 C C . ASP A 1 121 ? -12.428 -9.372 6.035 1.00 70.50 121 ASP A C 1
ATOM 1019 O O . ASP A 1 121 ? -13.209 -10.194 6.512 1.00 70.50 121 ASP A O 1
ATOM 1023 N N . ARG A 1 122 ? -11.359 -8.948 6.722 1.00 64.38 122 ARG A N 1
ATOM 1024 C CA . ARG A 1 122 ? -11.055 -9.391 8.097 1.00 64.38 122 ARG A CA 1
ATOM 1025 C C . ARG A 1 122 ? -11.976 -8.747 9.131 1.00 64.38 122 ARG A C 1
ATOM 1027 O O . ARG A 1 122 ? -12.078 -9.233 10.255 1.00 64.38 122 ARG A O 1
ATOM 1034 N N . ARG A 1 123 ? -12.653 -7.661 8.750 1.00 62.84 123 ARG A N 1
ATOM 1035 C CA . ARG A 1 123 ? -13.666 -6.966 9.545 1.00 62.84 123 ARG A CA 1
ATOM 1036 C C . ARG A 1 123 ? -15.045 -7.618 9.433 1.00 62.84 123 ARG A C 1
ATOM 1038 O O . ARG A 1 123 ? -15.953 -7.165 10.132 1.00 62.84 123 ARG A O 1
ATOM 1045 N N . LYS A 1 124 ? -15.221 -8.676 8.620 1.00 64.50 124 LYS A N 1
ATOM 1046 C CA . LYS A 1 124 ? -16.403 -9.553 8.694 1.00 64.50 124 LYS A CA 1
ATOM 1047 C C . LYS A 1 124 ? -16.499 -10.061 10.133 1.00 64.50 124 LYS A C 1
ATOM 1049 O O . LYS A 1 124 ? -15.705 -10.885 10.579 1.00 64.50 124 LYS A O 1
ATOM 1054 N N . ARG A 1 125 ? -17.400 -9.423 10.886 1.00 61.38 125 ARG A N 1
ATOM 1055 C CA . ARG A 1 125 ? -17.512 -9.486 12.343 1.00 61.38 125 ARG A CA 1
ATOM 1056 C C . ARG A 1 125 ? -17.605 -10.942 12.775 1.00 61.38 125 ARG A C 1
ATOM 1058 O O . ARG A 1 125 ? -18.654 -11.561 12.630 1.00 61.38 125 ARG A O 1
ATOM 1065 N N . LYS A 1 126 ? -16.530 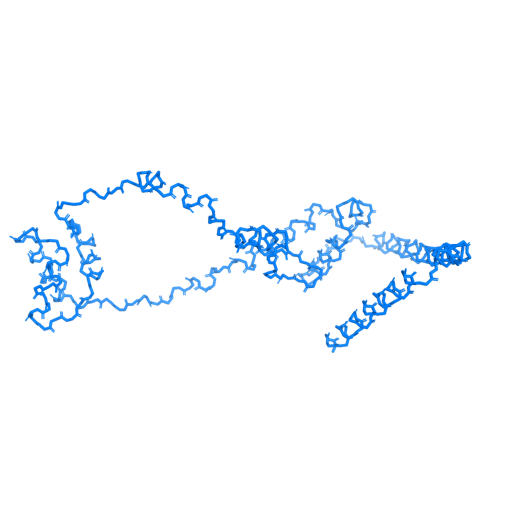-11.465 13.369 1.00 64.94 126 LYS A N 1
ATOM 1066 C CA . LYS A 1 126 ? -16.675 -12.598 14.282 1.00 64.94 126 LYS A CA 1
ATOM 1067 C C . LYS A 1 126 ? -17.679 -12.160 15.356 1.00 64.94 126 LYS A C 1
ATOM 1069 O O . LYS A 1 126 ? -17.567 -11.013 15.811 1.00 64.94 126 LYS A O 1
ATOM 1074 N N . PRO A 1 127 ? -18.665 -12.993 15.732 1.00 68.81 127 PRO A N 1
ATOM 1075 C CA . PRO A 1 127 ? -19.501 -12.679 16.880 1.00 68.81 127 PRO A CA 1
ATOM 1076 C C . PRO A 1 127 ? -18.559 -12.358 18.042 1.00 68.81 127 PRO A C 1
ATOM 1078 O O . PRO A 1 127 ? -17.597 -13.085 18.294 1.00 68.81 127 PRO A O 1
ATOM 1081 N N . GLY A 1 128 ? -18.754 -11.185 18.649 1.00 72.00 128 GLY A N 1
ATOM 1082 C CA . GLY A 1 128 ? -17.943 -10.761 19.785 1.00 72.00 128 GLY A CA 1
ATOM 1083 C C . GLY A 1 128 ? -18.060 -11.765 20.933 1.00 72.00 128 GLY A C 1
ATOM 1084 O O . GLY A 1 128 ? -18.859 -12.700 20.875 1.00 72.00 128 GLY A O 1
ATOM 1085 N N . ARG A 1 129 ? -17.278 -11.565 22.000 1.00 73.00 129 ARG A N 1
ATOM 1086 C CA . ARG A 1 129 ? -17.392 -12.380 23.217 1.00 73.00 129 ARG A CA 1
ATOM 1087 C C . ARG A 1 129 ? -18.877 -12.510 23.613 1.00 73.00 129 ARG A C 1
ATOM 1089 O O . ARG A 1 129 ? -19.554 -11.475 23.636 1.00 73.00 129 ARG A O 1
ATOM 1096 N N . PRO A 1 130 ? -19.381 -13.729 23.891 1.00 76.56 130 PRO A N 1
ATOM 1097 C CA . PRO A 1 130 ? -20.761 -13.915 24.321 1.00 76.56 130 PRO A CA 1
ATOM 1098 C C . PRO A 1 130 ? -21.064 -13.004 25.511 1.00 76.56 130 PRO A C 1
ATOM 1100 O O . PRO A 1 130 ? -20.189 -12.725 26.339 1.00 76.56 130 PRO A O 1
ATOM 1103 N N . ARG A 1 131 ? -22.290 -12.479 25.537 1.00 76.00 131 ARG A N 1
ATOM 1104 C CA . ARG A 1 131 ? -22.727 -11.559 26.587 1.00 76.00 131 ARG A CA 1
ATOM 1105 C C . ARG A 1 131 ? -22.723 -12.270 27.938 1.00 76.00 131 ARG A C 1
ATOM 1107 O O . ARG A 1 131 ? -22.873 -13.485 28.010 1.00 76.00 131 ARG A O 1
ATOM 1114 N N . ILE A 1 132 ? -22.525 -11.481 28.988 1.00 81.38 132 ILE A N 1
ATOM 1115 C CA . ILE A 1 132 ? -22.666 -11.946 30.366 1.00 81.38 132 ILE A CA 1
ATOM 1116 C C . ILE A 1 132 ? -24.148 -12.227 30.617 1.00 81.38 132 ILE A C 1
ATOM 1118 O O . ILE A 1 132 ? -25.009 -11.605 29.992 1.00 81.38 132 ILE A O 1
ATOM 1122 N N . ASP A 1 133 ? -24.424 -13.194 31.487 1.00 87.38 133 ASP A N 1
ATOM 1123 C CA . ASP A 1 133 ? -25.784 -13.577 31.842 1.00 87.38 133 ASP A CA 1
ATOM 1124 C C . ASP A 1 133 ? -26.606 -12.380 32.353 1.00 87.38 133 ASP A C 1
ATOM 1126 O O . ASP A 1 133 ? -26.112 -11.525 33.095 1.00 87.38 133 ASP A O 1
ATOM 1130 N N . VAL A 1 134 ? -27.877 -12.322 31.956 1.00 86.31 134 VAL A N 1
ATOM 1131 C CA . VAL A 1 134 ? -28.766 -11.186 32.242 1.00 86.31 134 VAL A CA 1
ATOM 1132 C C . VAL A 1 134 ? -29.011 -11.030 33.747 1.00 86.31 134 VAL A C 1
ATOM 1134 O O . VAL A 1 134 ? -29.128 -9.900 34.226 1.00 86.31 134 VAL A O 1
ATOM 1137 N N . GLY A 1 135 ? -29.037 -12.129 34.510 1.00 88.62 135 GLY A N 1
ATOM 1138 C CA . GLY A 1 135 ? -29.245 -12.086 35.958 1.00 88.62 135 GLY A CA 1
ATOM 1139 C C . GLY A 1 135 ? -28.102 -11.375 36.681 1.00 88.62 135 GLY A C 1
ATOM 1140 O O . GLY A 1 135 ? -28.322 -10.512 37.531 1.00 88.62 135 GLY A O 1
ATOM 1141 N N . ILE A 1 136 ? -26.867 -11.650 36.264 1.00 88.56 136 ILE A N 1
ATOM 1142 C CA . ILE A 1 136 ? -25.669 -10.981 36.781 1.00 88.56 136 ILE A CA 1
ATOM 1143 C C . ILE A 1 136 ? -25.710 -9.474 36.494 1.00 88.56 136 ILE A C 1
ATOM 1145 O O . ILE A 1 136 ? -25.368 -8.654 37.351 1.00 88.56 136 ILE A O 1
ATOM 1149 N N . GLU A 1 137 ? -26.139 -9.086 35.293 1.00 91.12 137 GLU A N 1
ATOM 1150 C CA . GLU A 1 137 ? -26.218 -7.677 34.900 1.00 91.12 137 GLU A CA 1
ATOM 1151 C C . GLU A 1 137 ? -27.243 -6.903 35.733 1.00 91.12 137 GLU A C 1
ATOM 1153 O O . GLU A 1 137 ? -26.988 -5.758 36.116 1.00 91.12 137 GLU A O 1
ATOM 1158 N N . GLN A 1 138 ? -28.369 -7.533 36.072 1.00 90.94 138 GLN A N 1
ATOM 1159 C CA . GLN A 1 138 ? -29.378 -6.943 36.950 1.00 90.94 138 GLN A CA 1
ATOM 1160 C C . GLN A 1 138 ? -28.840 -6.713 38.366 1.00 90.94 138 GLN A C 1
ATOM 1162 O O . GLN A 1 138 ? -29.064 -5.639 38.926 1.00 90.94 138 GLN A O 1
ATOM 1167 N N . ILE A 1 139 ? -28.082 -7.668 38.919 1.00 92.00 139 ILE A N 1
ATOM 1168 C CA . ILE A 1 139 ? -27.456 -7.534 40.245 1.00 92.00 139 ILE A CA 1
ATOM 1169 C C . 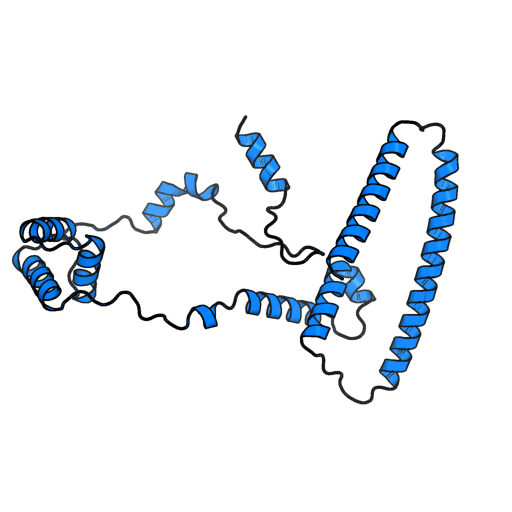ILE A 1 139 ? -26.474 -6.357 40.253 1.00 92.00 139 ILE A C 1
ATOM 1171 O O . ILE A 1 139 ? -26.538 -5.510 41.146 1.00 92.00 139 ILE A O 1
ATOM 1175 N N . VAL A 1 140 ? -25.616 -6.259 39.231 1.00 90.81 140 VAL A N 1
ATOM 1176 C CA . VAL A 1 140 ? -24.665 -5.145 39.066 1.00 90.81 140 VAL A CA 1
ATOM 1177 C C . VAL A 1 140 ? -25.395 -3.800 39.024 1.00 90.81 140 VAL A C 1
ATOM 1179 O O . VAL A 1 140 ? -25.017 -2.868 39.735 1.00 90.81 140 VAL A O 1
ATOM 1182 N N . CYS A 1 141 ? -26.446 -3.688 38.207 1.00 90.00 141 CYS A N 1
ATOM 1183 C CA . CYS A 1 141 ? -27.211 -2.449 38.080 1.00 90.00 141 CYS A CA 1
ATOM 1184 C C . CYS A 1 141 ? -27.961 -2.086 39.363 1.00 90.00 141 CYS A C 1
ATOM 1186 O O . CYS A 1 141 ? -28.044 -0.904 39.692 1.00 90.00 141 CYS A O 1
ATOM 1188 N N . ARG A 1 142 ? -28.490 -3.075 40.091 1.00 90.69 142 ARG A N 1
ATOM 1189 C CA . ARG A 1 142 ? -29.160 -2.857 41.376 1.00 90.69 142 ARG A CA 1
ATOM 1190 C C . ARG A 1 142 ? -28.180 -2.316 42.417 1.00 90.69 142 ARG A C 1
ATOM 1192 O O . ARG A 1 142 ? -28.415 -1.241 42.955 1.00 90.69 142 ARG A O 1
ATOM 1199 N N . MET A 1 143 ? -27.036 -2.981 42.598 1.00 89.31 143 MET A N 1
ATOM 1200 C CA . MET A 1 143 ? -25.987 -2.539 43.528 1.00 89.31 143 MET A CA 1
ATOM 1201 C C . MET A 1 143 ? -25.501 -1.115 43.232 1.00 89.31 143 MET A C 1
ATOM 1203 O O . MET A 1 143 ? -25.292 -0.332 44.156 1.00 89.31 143 MET A O 1
ATOM 1207 N N . ALA A 1 144 ? -25.341 -0.775 41.950 1.00 88.06 144 ALA A N 1
ATOM 1208 C CA . ALA A 1 144 ? -24.907 0.553 41.529 1.00 88.06 144 ALA A CA 1
ATOM 1209 C C . ALA A 1 144 ? -25.952 1.650 41.780 1.00 88.06 144 ALA A C 1
ATOM 1211 O O . ALA A 1 144 ? -25.571 2.761 42.133 1.00 88.06 144 ALA A O 1
ATOM 1212 N N . ARG A 1 145 ? -27.248 1.352 41.607 1.00 86.12 145 ARG A N 1
ATOM 1213 C CA . ARG A 1 145 ? -28.334 2.317 41.852 1.00 86.12 145 ARG A CA 1
ATOM 1214 C C . ARG A 1 145 ? -28.607 2.532 43.334 1.00 86.12 145 ARG A C 1
ATOM 1216 O O . ARG A 1 145 ? -28.876 3.653 43.732 1.00 86.12 145 ARG A O 1
ATOM 1223 N N . GLU A 1 146 ? -28.553 1.468 44.127 1.00 87.81 146 GLU A N 1
ATOM 1224 C CA . GLU A 1 146 ? -28.893 1.527 45.552 1.00 87.81 146 GLU A CA 1
ATOM 1225 C C . GLU A 1 146 ? -27.776 2.137 46.401 1.00 87.81 146 GLU A C 1
ATOM 1227 O O . GLU A 1 146 ? -28.062 2.746 47.424 1.00 87.81 146 GLU A O 1
ATOM 1232 N N . ASN A 1 147 ? -26.511 1.973 45.998 1.00 83.19 147 ASN A N 1
ATOM 1233 C CA . ASN A 1 147 ? -25.379 2.300 46.866 1.00 83.19 147 ASN A CA 1
ATOM 1234 C C . ASN A 1 147 ? -24.363 3.278 46.252 1.00 83.19 147 ASN A C 1
ATOM 1236 O O . ASN A 1 147 ? -23.302 3.475 46.841 1.00 83.19 147 ASN A O 1
ATOM 1240 N N . GLU A 1 148 ? -24.637 3.830 45.062 1.00 79.12 148 GLU A N 1
ATOM 1241 C CA . GLU A 1 148 ? -23.708 4.689 44.303 1.00 79.12 148 GLU A CA 1
ATOM 1242 C C . GLU A 1 148 ? -22.267 4.137 44.298 1.00 79.12 148 GLU A C 1
ATOM 1244 O O . GLU A 1 148 ? -21.286 4.845 44.498 1.00 79.12 148 GLU A O 1
ATOM 1249 N N . TRP A 1 149 ? -22.095 2.823 44.133 1.00 85.75 149 TRP A N 1
ATOM 1250 C CA . TRP A 1 149 ? -20.768 2.206 44.178 1.00 85.75 149 TRP A CA 1
ATOM 1251 C C . TRP A 1 149 ? -20.056 2.260 42.825 1.00 85.75 149 TRP A C 1
ATOM 1253 O O . TRP A 1 149 ? -20.644 2.047 41.769 1.00 85.75 149 TRP A O 1
ATOM 1263 N N . GLY A 1 150 ? -18.735 2.458 42.850 1.00 83.25 150 GLY A N 1
ATOM 1264 C CA . GLY A 1 150 ? -17.900 2.332 41.652 1.00 83.25 150 GLY A CA 1
ATOM 1265 C C . GLY A 1 150 ? -17.658 0.875 41.234 1.00 83.25 150 GLY A C 1
ATOM 1266 O O . GLY A 1 150 ? -17.605 -0.029 42.074 1.00 83.25 150 GLY A O 1
ATOM 1267 N N . TYR A 1 151 ? -17.401 0.645 39.939 1.00 88.00 151 TYR A N 1
ATOM 1268 C CA . TYR A 1 151 ? -17.243 -0.696 39.341 1.00 88.00 151 TYR A CA 1
ATOM 1269 C C . TYR A 1 151 ? -16.225 -1.613 40.047 1.00 88.00 151 TYR A C 1
ATOM 1271 O O . TYR A 1 151 ? -16.415 -2.827 40.074 1.00 88.00 151 TYR A O 1
ATOM 1279 N N . LYS A 1 152 ? -15.145 -1.066 40.631 1.00 88.69 152 LYS A N 1
ATOM 1280 C CA . LYS A 1 152 ? -14.154 -1.859 41.391 1.00 88.69 152 LYS A CA 1
ATOM 1281 C C . LYS A 1 152 ? -14.733 -2.409 42.692 1.00 88.69 152 LYS A C 1
ATOM 1283 O O . LYS A 1 152 ? -14.433 -3.541 43.055 1.00 88.69 152 LYS A O 1
ATOM 1288 N N . ARG A 1 153 ? -15.538 -1.604 43.392 1.00 88.31 153 ARG A N 1
ATOM 1289 C CA . ARG A 1 153 ? -16.164 -2.006 44.654 1.00 88.31 153 ARG A CA 1
ATOM 1290 C C . ARG A 1 153 ? -17.245 -3.047 44.390 1.00 88.31 153 ARG A C 1
ATOM 1292 O O . ARG A 1 153 ? -17.225 -4.091 45.024 1.00 88.31 153 ARG A O 1
ATOM 1299 N N . ILE A 1 154 ? -18.074 -2.823 43.370 1.00 89.94 154 ILE A N 1
ATOM 1300 C CA . ILE A 1 154 ? -19.079 -3.797 42.914 1.00 89.94 154 ILE A CA 1
ATOM 1301 C C . ILE A 1 154 ? -18.418 -5.127 42.526 1.00 89.94 154 ILE A C 1
ATOM 1303 O O . ILE A 1 154 ? -18.887 -6.181 42.934 1.00 89.94 154 ILE A O 1
ATOM 1307 N N . GLN A 1 155 ? -17.290 -5.101 41.806 1.00 92.75 155 GLN A N 1
ATOM 1308 C CA . GLN A 1 155 ? -16.533 -6.320 41.501 1.00 92.75 155 GLN A CA 1
ATOM 1309 C C . GLN A 1 155 ? -16.076 -7.057 42.775 1.00 92.75 155 GLN A C 1
ATOM 1311 O O . GLN A 1 155 ? -16.139 -8.282 42.830 1.00 92.75 155 GLN A O 1
ATOM 1316 N N . GLY A 1 156 ? -15.610 -6.321 43.787 1.00 91.88 156 GLY A N 1
ATOM 1317 C CA . GLY A 1 156 ? -15.207 -6.891 45.071 1.00 91.88 156 GLY A CA 1
ATOM 1318 C C . GLY A 1 156 ? -16.364 -7.570 45.805 1.00 91.88 156 GLY A C 1
ATOM 1319 O O . GLY A 1 156 ? -16.185 -8.671 46.314 1.00 91.88 156 GLY A O 1
ATOM 1320 N N . GLU A 1 157 ? -17.550 -6.958 45.807 1.00 92.50 157 GLU A N 1
ATOM 1321 C CA . GLU A 1 157 ? -18.755 -7.548 46.407 1.00 92.50 157 GLU A CA 1
ATOM 1322 C C . GLU A 1 157 ? -19.246 -8.777 45.630 1.00 92.50 157 GLU A C 1
ATOM 1324 O O . GLU A 1 157 ? -19.566 -9.798 46.230 1.00 92.50 157 GLU A O 1
ATOM 1329 N N . LEU A 1 158 ? -19.213 -8.741 44.296 1.00 92.19 158 LEU A N 1
ATOM 1330 C CA . LEU A 1 158 ? -19.550 -9.904 43.466 1.00 92.19 158 LEU A CA 1
ATOM 1331 C C . LEU A 1 158 ? -18.594 -11.077 43.698 1.00 92.19 158 LEU A C 1
ATOM 1333 O O . LEU A 1 158 ? -19.029 -12.224 43.715 1.00 92.19 158 LEU A O 1
ATOM 1337 N N . LYS A 1 159 ? -17.314 -10.793 43.963 1.00 93.56 159 LYS A N 1
ATOM 1338 C CA . LYS A 1 159 ? -16.333 -11.821 44.319 1.00 93.56 159 LYS A CA 1
ATOM 1339 C C . LYS A 1 159 ? -16.666 -12.508 45.650 1.00 93.56 159 LYS A C 1
ATOM 1341 O O . LYS A 1 159 ? -16.385 -13.692 45.788 1.00 93.56 159 LYS A O 1
ATOM 1346 N N . LYS A 1 160 ? -17.274 -11.800 46.613 1.00 91.81 160 LYS A N 1
ATOM 1347 C CA . LYS A 1 160 ? -17.744 -12.408 47.875 1.00 91.81 160 LYS A CA 1
ATOM 1348 C C . LYS A 1 160 ? -18.933 -13.345 47.664 1.00 91.81 160 LYS A C 1
ATOM 1350 O O . LYS A 1 160 ? -19.106 -14.270 48.441 1.00 91.81 160 LYS A O 1
ATOM 1355 N N . LEU A 1 161 ? -19.728 -13.104 46.622 1.00 90.00 161 LEU A N 1
ATOM 1356 C CA . LEU A 1 161 ? -20.853 -13.948 46.211 1.00 90.00 161 LEU A CA 1
ATOM 1357 C C . LEU A 1 161 ? -20.425 -15.095 45.275 1.00 90.00 161 LEU A C 1
ATOM 1359 O O . LEU A 1 161 ? -21.278 -15.683 44.622 1.00 90.00 161 LEU A O 1
ATOM 1363 N N . GLU A 1 162 ? -19.120 -15.370 45.164 1.00 90.44 162 GLU A N 1
ATOM 1364 C CA . GLU A 1 162 ? -18.529 -16.391 44.278 1.00 90.44 162 GLU A CA 1
ATOM 1365 C C . GLU A 1 162 ? -18.780 -16.164 42.772 1.00 90.44 162 GLU A C 1
ATOM 1367 O O . GLU A 1 162 ? -18.600 -17.058 41.947 1.00 90.44 162 GLU A O 1
ATOM 1372 N N . ILE A 1 163 ? -19.134 -14.936 42.375 1.00 88.88 163 ILE A N 1
ATOM 1373 C CA . ILE A 1 163 ? -19.348 -14.566 40.973 1.00 88.88 163 ILE A CA 1
ATOM 1374 C C . ILE A 1 163 ? -18.057 -13.957 40.399 1.00 88.88 163 ILE A C 1
ATOM 1376 O O . ILE A 1 163 ? -17.701 -12.805 40.675 1.00 88.88 163 ILE A O 1
ATOM 1380 N N . GLU A 1 164 ? -17.352 -14.705 39.545 1.00 87.56 164 GLU A N 1
ATOM 1381 C CA . GLU A 1 164 ? -16.101 -14.251 38.923 1.00 87.56 164 GLU A CA 1
ATOM 1382 C C . GLU A 1 164 ? -16.324 -13.385 37.673 1.00 87.56 164 GLU A C 1
ATOM 1384 O O . GLU A 1 164 ? -16.552 -13.870 36.563 1.00 87.56 164 GLU A O 1
ATOM 1389 N N . ILE A 1 165 ? -16.207 -12.062 37.830 1.00 88.81 165 ILE A N 1
ATOM 1390 C CA . ILE A 1 165 ? -16.326 -11.098 36.725 1.00 88.81 165 ILE A CA 1
ATOM 1391 C C . ILE A 1 165 ? -15.151 -10.120 36.733 1.00 88.81 165 ILE A C 1
ATOM 1393 O O . ILE A 1 165 ? -14.674 -9.661 37.776 1.00 88.81 165 ILE A O 1
ATOM 1397 N N . SER A 1 166 ? -14.677 -9.749 35.541 1.00 89.00 166 SER A N 1
ATOM 1398 C CA . SER A 1 166 ? -13.637 -8.730 35.413 1.00 89.00 166 SER A CA 1
ATOM 1399 C C . SER A 1 166 ? -14.181 -7.331 35.727 1.00 89.00 166 SER A C 1
ATOM 1401 O O . SER A 1 166 ? -15.261 -6.949 35.278 1.00 89.00 166 SER A O 1
ATOM 1403 N N . LYS A 1 167 ? -13.381 -6.496 36.404 1.00 88.50 167 LYS A N 1
ATOM 1404 C CA . LYS A 1 167 ? -13.679 -5.063 36.625 1.00 88.50 167 LYS A CA 1
ATOM 1405 C C . LYS A 1 167 ? -14.113 -4.314 35.354 1.00 88.50 167 LYS A C 1
ATOM 1407 O O . LYS A 1 167 ? -14.976 -3.448 35.410 1.00 88.50 167 LYS A O 1
ATOM 1412 N N . THR A 1 168 ? -13.527 -4.663 34.206 1.00 88.00 168 THR A N 1
ATOM 1413 C CA . THR A 1 168 ? -13.859 -4.096 32.890 1.00 88.00 168 THR A CA 1
ATOM 1414 C C . THR A 1 168 ? -15.246 -4.503 32.411 1.00 88.00 168 THR A C 1
ATOM 1416 O O . THR A 1 168 ? -15.940 -3.697 31.804 1.00 88.00 168 THR A O 1
ATOM 1419 N N . SER A 1 169 ? -15.677 -5.725 32.715 1.00 89.06 169 SER A N 1
ATOM 1420 C CA . SER A 1 169 ? -17.019 -6.194 32.384 1.00 89.06 169 SER A CA 1
ATOM 1421 C C . SER A 1 169 ? -18.076 -5.480 33.222 1.00 89.06 169 SER A C 1
ATOM 1423 O O . SER A 1 169 ? -19.055 -5.004 32.660 1.00 89.06 169 SER A O 1
ATOM 1425 N N . VAL A 1 170 ? -17.838 -5.300 34.528 1.00 90.44 170 VAL A N 1
ATOM 1426 C CA . VAL A 1 170 ? -18.712 -4.491 35.400 1.00 90.44 170 VAL A CA 1
ATOM 1427 C C . VAL A 1 170 ? -18.803 -3.052 34.882 1.00 90.44 170 VAL A C 1
ATOM 1429 O O . VAL A 1 170 ? -19.899 -2.529 34.715 1.00 90.44 170 VAL A O 1
ATOM 1432 N N . ALA A 1 171 ? -17.670 -2.431 34.538 1.00 88.62 171 ALA A N 1
ATOM 1433 C CA . ALA A 1 171 ? -17.649 -1.087 33.960 1.00 88.62 171 ALA A CA 1
ATOM 1434 C C . ALA A 1 171 ? -18.464 -0.993 32.657 1.00 88.62 171 ALA A C 1
ATOM 1436 O O . ALA A 1 171 ? -19.248 -0.059 32.496 1.00 88.62 171 ALA A O 1
ATOM 1437 N N . ASN A 1 172 ? -18.326 -1.978 31.763 1.00 88.50 172 ASN A N 1
ATOM 1438 C CA . ASN A 1 172 ? -19.092 -2.041 30.519 1.00 88.50 172 ASN A CA 1
ATOM 1439 C C . ASN A 1 172 ? -20.594 -2.210 30.775 1.00 88.50 172 ASN A C 1
ATOM 1441 O O . ASN A 1 172 ? -21.382 -1.570 30.083 1.00 88.50 172 ASN A O 1
ATOM 1445 N N . ILE A 1 173 ? -20.985 -3.026 31.766 1.00 89.81 173 ILE A N 1
ATOM 1446 C CA . ILE A 1 173 ? -22.383 -3.221 32.189 1.00 89.81 173 ILE A CA 1
ATOM 1447 C C . ILE A 1 173 ? -22.983 -1.913 32.719 1.00 89.81 173 ILE A C 1
ATOM 1449 O O . ILE A 1 173 ? -24.119 -1.587 32.382 1.00 89.81 173 ILE A O 1
ATOM 1453 N N . LEU A 1 174 ? -22.235 -1.135 33.503 1.00 88.69 174 LEU A N 1
ATOM 1454 C CA . LEU A 1 174 ? -22.714 0.161 33.992 1.00 88.69 174 LEU A CA 1
ATOM 1455 C C . LEU A 1 174 ? -22.907 1.157 32.841 1.00 88.69 174 LEU A C 1
ATOM 1457 O O . LEU A 1 174 ? -23.994 1.715 32.701 1.00 88.69 174 LEU A O 1
ATOM 1461 N N . ILE A 1 175 ? -21.910 1.291 31.957 1.00 87.56 175 ILE A N 1
ATOM 1462 C CA . ILE A 1 175 ? -21.947 2.224 30.817 1.00 87.56 175 ILE A CA 1
ATOM 1463 C C . ILE A 1 175 ? -23.132 1.934 29.888 1.00 87.56 175 ILE A C 1
ATOM 1465 O O . ILE A 1 175 ? -23.877 2.846 29.538 1.00 87.56 175 ILE A O 1
ATOM 1469 N N . ARG A 1 176 ? -23.355 0.667 29.510 1.00 86.06 176 ARG A N 1
ATOM 1470 C CA . ARG A 1 176 ? -24.476 0.302 28.618 1.00 86.06 176 ARG A CA 1
ATOM 1471 C C . ARG A 1 176 ? -25.856 0.560 29.229 1.00 86.06 176 ARG A C 1
ATOM 1473 O O . ARG A 1 176 ? -26.821 0.683 28.488 1.00 86.06 176 ARG A O 1
ATOM 1480 N N . ASN A 1 177 ? -25.951 0.588 30.559 1.00 87.19 177 ASN A N 1
ATOM 1481 C CA . ASN A 1 177 ? -27.190 0.839 31.292 1.00 87.19 177 ASN A CA 1
ATOM 1482 C C . ASN A 1 177 ? -27.308 2.313 31.724 1.00 87.19 177 ASN A C 1
ATOM 1484 O O . ASN A 1 177 ? -28.172 2.637 32.537 1.00 87.19 177 ASN A O 1
ATOM 1488 N N . GLY A 1 178 ? -26.445 3.197 31.204 1.00 83.50 178 GLY A N 1
ATOM 1489 C CA . GLY A 1 178 ? -26.475 4.634 31.483 1.00 83.50 178 GLY A CA 1
ATOM 1490 C C . GLY A 1 178 ? -26.036 5.017 32.898 1.00 83.50 178 GLY A C 1
ATOM 1491 O O . GLY A 1 178 ? -26.315 6.129 33.333 1.00 83.50 178 GLY A O 1
ATOM 1492 N N . LEU A 1 179 ? -25.369 4.117 33.626 1.00 83.44 179 LEU A N 1
ATOM 1493 C CA . LEU A 1 179 ? -24.890 4.371 34.983 1.00 83.44 179 LEU A CA 1
ATOM 1494 C C . LEU A 1 179 ? -23.431 4.851 34.951 1.00 83.44 179 LEU A C 1
ATOM 1496 O O . LEU A 1 179 ? -22.616 4.292 34.204 1.00 83.44 179 LEU A O 1
ATOM 1500 N N . PRO A 1 180 ? -23.061 5.854 35.767 1.00 75.00 180 PRO A N 1
ATOM 1501 C CA . PRO A 1 180 ? -21.678 6.288 35.865 1.00 75.00 180 PRO A CA 1
ATOM 1502 C C . PRO A 1 180 ? -20.822 5.132 36.389 1.00 75.00 180 PRO A C 1
ATOM 1504 O O . PRO A 1 180 ? -21.113 4.520 37.412 1.00 75.00 180 PRO A O 1
ATOM 1507 N N . SER A 1 181 ? -19.739 4.820 35.675 1.00 68.88 181 SER A N 1
ATOM 1508 C CA . SER A 1 181 ? -18.849 3.711 36.035 1.00 68.88 181 SER A CA 1
ATOM 1509 C C . SER A 1 181 ? -18.229 3.913 37.435 1.00 68.88 181 SER A C 1
ATOM 1511 O O . SER A 1 181 ? -17.997 2.960 38.180 1.00 68.88 181 SER A O 1
ATOM 1513 N N . SER A 1 182 ? -17.985 5.166 37.826 1.00 65.38 182 SER A N 1
ATOM 1514 C CA . SER A 1 182 ? -17.457 5.550 39.135 1.00 65.38 182 SER A CA 1
ATOM 1515 C C . SER A 1 182 ? -18.086 6.882 39.568 1.00 65.38 182 SER A C 1
ATOM 1517 O O . SER A 1 182 ? -18.118 7.784 38.730 1.00 65.38 182 SER A O 1
ATOM 1519 N N . PRO A 1 183 ? -18.499 7.045 40.839 1.00 60.78 183 PRO A N 1
ATOM 1520 C CA . PRO A 1 183 ? -19.128 8.279 41.329 1.00 60.78 183 PRO A CA 1
ATOM 1521 C C . PRO A 1 183 ? -18.248 9.530 41.229 1.00 60.78 183 PRO A C 1
ATOM 1523 O O . PRO A 1 183 ? -18.759 10.618 41.030 1.00 60.78 183 PRO A O 1
ATOM 1526 N N . GLU A 1 184 ? -16.920 9.405 41.293 1.00 59.00 184 GLU A N 1
ATOM 1527 C CA . GLU A 1 184 ? -16.043 10.585 41.356 1.00 59.00 184 GLU A CA 1
ATOM 1528 C C . GLU A 1 184 ? -14.738 10.407 40.579 1.00 59.00 184 GLU A C 1
ATOM 1530 O O . GLU A 1 184 ? -13.639 10.433 41.128 1.00 59.00 184 GLU A O 1
ATOM 1535 N N . ARG A 1 185 ? -14.816 10.222 39.260 1.00 56.00 185 ARG A N 1
ATOM 1536 C CA . ARG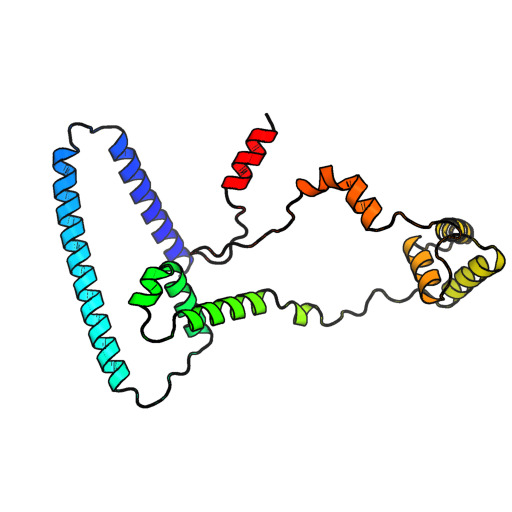 A 1 185 ? -13.638 10.449 38.412 1.00 56.00 185 ARG A CA 1
ATOM 1537 C C . ARG A 1 185 ? -14.025 11.230 37.174 1.00 56.00 185 ARG A C 1
ATOM 1539 O O . ARG A 1 185 ? -14.262 10.649 36.118 1.00 56.00 185 ARG A O 1
ATOM 1546 N N . LYS A 1 186 ? -13.979 12.559 37.278 1.00 57.91 186 LYS A N 1
ATOM 1547 C CA . LYS A 1 186 ? -13.502 13.346 36.138 1.00 57.91 186 L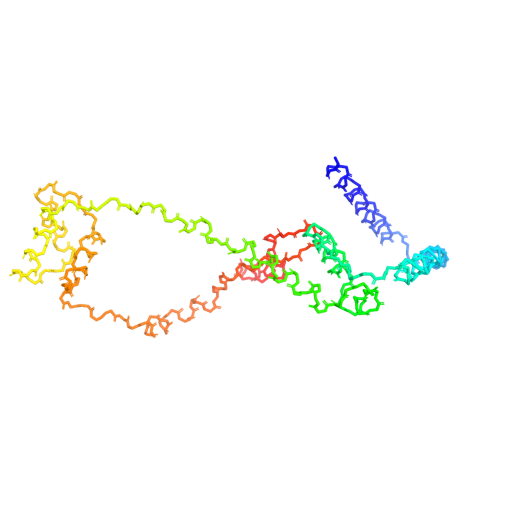YS A CA 1
ATOM 1548 C C . LYS A 1 186 ? -12.060 12.888 35.910 1.00 57.91 186 LYS A C 1
ATOM 1550 O O . LYS A 1 186 ? -11.167 13.240 36.671 1.00 57.91 186 LYS A O 1
ATOM 1555 N N . GLY A 1 187 ? -11.860 11.958 34.977 1.00 62.38 187 GLY A N 1
ATOM 1556 C CA . GLY A 1 187 ? -10.514 11.611 34.533 1.00 62.38 187 GLY A CA 1
ATOM 1557 C C . GLY A 1 187 ? -9.826 12.858 33.979 1.00 62.38 187 GLY A C 1
ATOM 1558 O O . GLY A 1 187 ? -10.507 13.804 33.584 1.00 62.38 187 GLY A O 1
ATOM 1559 N N . LEU A 1 188 ? -8.493 12.845 33.943 1.00 64.88 188 LEU A N 1
ATOM 1560 C CA . LEU A 1 188 ? -7.736 13.843 33.185 1.00 64.88 188 LEU A CA 1
ATOM 1561 C C . LEU A 1 188 ? -8.311 13.908 31.768 1.00 64.88 188 LEU A C 1
ATOM 1563 O O . LEU A 1 188 ? -8.539 12.866 31.140 1.00 64.88 188 LEU A O 1
ATOM 1567 N N . SER A 1 189 ? -8.566 15.117 31.282 1.00 74.88 189 SER A N 1
ATOM 1568 C CA . SER A 1 189 ? -8.939 15.309 29.885 1.00 74.88 189 SER A CA 1
ATOM 1569 C C . SER A 1 189 ? -7.836 14.751 28.982 1.00 74.88 189 SER A C 1
ATOM 1571 O O . SER A 1 189 ? -6.666 14.688 29.366 1.00 74.88 189 SER A O 1
ATOM 1573 N N . TRP A 1 190 ? -8.188 14.349 27.760 1.00 71.44 190 TRP A N 1
ATOM 1574 C CA . TRP A 1 190 ? -7.192 13.908 26.779 1.00 71.44 190 TRP A CA 1
ATOM 1575 C C . TRP A 1 190 ? -6.064 14.932 26.596 1.00 71.44 190 TRP A C 1
ATOM 1577 O O . TRP A 1 190 ? -4.909 14.537 26.464 1.00 71.44 190 TRP A O 1
ATOM 1587 N N . CYS A 1 191 ? -6.379 16.228 26.670 1.00 77.12 191 CYS A N 1
ATOM 1588 C CA . CYS A 1 191 ? -5.388 17.299 26.632 1.00 77.12 191 CYS A CA 1
ATOM 1589 C C . CYS A 1 191 ? -4.443 17.249 27.839 1.00 77.12 191 CYS A C 1
ATOM 1591 O O . CYS A 1 191 ? -3.234 17.239 27.654 1.00 77.12 191 CYS A O 1
ATOM 1593 N N . GLU A 1 192 ? -4.961 17.141 29.065 1.00 81.25 192 GLU A N 1
ATOM 1594 C CA . GLU A 1 192 ? -4.125 17.080 30.275 1.00 81.25 192 GLU A CA 1
ATOM 1595 C C . GLU A 1 192 ? -3.287 15.798 30.358 1.00 81.25 192 GLU A C 1
ATOM 1597 O O . GLU A 1 192 ? -2.169 15.813 30.876 1.00 81.25 192 GLU A O 1
ATOM 1602 N N . PHE A 1 193 ? -3.810 14.683 29.842 1.00 79.31 193 PHE A N 1
ATOM 1603 C CA . PHE A 1 193 ? -3.044 13.452 29.699 1.00 79.31 193 PHE A CA 1
ATOM 1604 C C . PHE A 1 193 ? -1.886 13.650 28.713 1.00 79.31 193 PHE A C 1
ATOM 1606 O O . PHE A 1 193 ? -0.742 13.365 29.061 1.00 79.31 193 PHE A O 1
ATOM 1613 N N . LEU A 1 194 ? -2.151 14.186 27.517 1.00 80.31 194 LEU A N 1
ATOM 1614 C CA . LEU A 1 194 ? -1.111 14.425 26.513 1.00 80.31 194 LEU A CA 1
ATOM 1615 C C . LEU A 1 194 ? -0.065 15.435 26.996 1.00 80.31 194 LEU A C 1
ATOM 1617 O O . LEU A 1 194 ? 1.117 15.135 26.895 1.00 80.31 194 LEU A O 1
ATOM 1621 N N . SER A 1 195 ? -0.463 16.551 27.611 1.00 79.50 195 SER A N 1
ATOM 1622 C CA . SER A 1 195 ? 0.475 17.541 28.165 1.00 79.50 195 SER A CA 1
ATOM 1623 C C . SER A 1 195 ? 1.373 16.962 29.260 1.00 79.50 195 SER A C 1
ATOM 1625 O O . SER A 1 195 ? 2.528 17.353 29.393 1.00 79.50 195 SER A O 1
ATOM 1627 N N . ARG A 1 196 ? 0.881 15.996 30.048 1.00 81.31 196 ARG A N 1
ATOM 1628 C CA . ARG A 1 196 ? 1.694 15.337 31.082 1.00 81.31 196 ARG A CA 1
ATOM 1629 C C . ARG A 1 196 ? 2.711 14.345 30.509 1.00 81.31 196 ARG A C 1
ATOM 1631 O O . ARG A 1 196 ? 3.747 14.129 31.132 1.00 81.31 196 ARG A O 1
ATOM 1638 N N . TYR A 1 197 ? 2.422 13.744 29.356 1.00 75.69 197 TYR A N 1
ATOM 1639 C CA . TYR A 1 197 ? 3.282 12.743 28.714 1.00 75.69 197 TYR A CA 1
ATOM 1640 C C . TYR A 1 197 ? 3.959 13.246 27.428 1.00 75.69 197 TYR A C 1
ATOM 1642 O O . TYR A 1 197 ? 4.612 12.461 26.743 1.00 75.69 197 TYR A O 1
ATOM 1650 N N . GLU A 1 198 ? 3.858 14.539 27.119 1.00 72.81 198 GLU A N 1
ATOM 1651 C CA . GLU A 1 198 ? 4.403 15.175 25.912 1.00 72.81 198 GLU A CA 1
ATOM 1652 C C . GLU A 1 198 ? 5.902 14.889 25.741 1.00 72.81 198 GLU A C 1
ATOM 1654 O O . GLU A 1 198 ? 6.335 14.442 24.679 1.00 72.81 198 GLU A O 1
ATOM 1659 N N . GLY A 1 199 ? 6.676 15.005 26.826 1.00 71.06 199 GLY A N 1
ATOM 1660 C CA . GLY A 1 199 ? 8.116 14.719 26.829 1.00 71.06 199 GLY A CA 1
ATOM 1661 C C . GLY A 1 199 ? 8.489 13.246 26.605 1.00 71.06 199 GLY A C 1
ATOM 1662 O O . GLY A 1 199 ? 9.625 12.957 26.245 1.00 71.06 199 GLY A O 1
ATOM 1663 N N . VAL A 1 200 ? 7.548 12.312 26.785 1.00 68.94 200 VAL A N 1
ATOM 1664 C CA . VAL A 1 200 ? 7.754 10.869 26.553 1.00 68.94 200 VAL A CA 1
ATOM 1665 C C . VAL A 1 200 ? 7.247 10.461 25.164 1.00 68.94 200 VAL A C 1
ATOM 1667 O O . VAL A 1 200 ? 7.863 9.631 24.499 1.00 68.94 200 VAL A O 1
ATOM 1670 N N . PHE A 1 201 ? 6.148 11.064 24.697 1.00 61.00 201 PHE A N 1
ATOM 1671 C CA . PHE A 1 201 ? 5.546 10.768 23.394 1.00 61.00 201 PHE A CA 1
ATOM 1672 C C . PHE A 1 201 ? 6.336 11.326 22.209 1.00 61.00 201 PHE A C 1
ATOM 1674 O O . PHE A 1 201 ? 6.349 10.686 21.160 1.00 61.00 201 PHE A O 1
ATOM 1681 N N . LEU A 1 202 ? 7.036 12.455 22.371 1.00 56.69 202 LEU A N 1
ATOM 1682 C CA . LEU A 1 202 ? 7.879 13.037 21.314 1.00 56.69 202 LEU A CA 1
ATOM 1683 C C . LEU A 1 202 ? 8.973 12.079 20.800 1.00 56.69 202 LEU A C 1
ATOM 1685 O O . LEU A 1 202 ? 9.463 12.259 19.689 1.00 56.69 202 LEU A O 1
ATOM 1689 N N . PHE A 1 203 ? 9.316 11.034 21.561 1.00 54.06 203 PHE A N 1
ATOM 1690 C CA . PHE A 1 203 ? 10.288 10.009 21.163 1.00 54.06 203 PHE A CA 1
ATOM 1691 C C . PHE A 1 203 ? 9.671 8.708 20.629 1.00 54.06 203 PHE A C 1
ATOM 1693 O O . PHE A 1 203 ? 10.399 7.827 20.170 1.00 54.06 203 PHE A O 1
ATOM 1700 N N . ALA A 1 204 ? 8.345 8.565 20.667 1.00 54.81 204 ALA A N 1
ATOM 1701 C CA . ALA A 1 204 ? 7.639 7.367 20.224 1.00 54.81 204 ALA A CA 1
ATOM 1702 C C . ALA A 1 204 ? 7.005 7.596 18.843 1.00 54.81 204 ALA A C 1
ATOM 1704 O O . ALA A 1 204 ? 5.785 7.672 18.703 1.00 54.81 204 ALA A O 1
ATOM 1705 N N . ASP A 1 205 ? 7.838 7.676 17.806 1.00 56.62 205 ASP A N 1
ATOM 1706 C CA . ASP A 1 205 ? 7.369 7.570 16.426 1.00 56.62 205 ASP A CA 1
ATOM 1707 C C . ASP A 1 205 ? 6.895 6.125 16.169 1.00 56.62 205 ASP A C 1
ATOM 1709 O O . ASP A 1 205 ? 7.681 5.225 15.871 1.00 56.62 205 ASP A O 1
ATOM 1713 N N . MET A 1 206 ? 5.599 5.868 16.381 1.00 56.03 206 MET A N 1
ATOM 1714 C CA . MET A 1 206 ? 4.975 4.558 16.143 1.00 56.03 206 MET A CA 1
ATOM 1715 C C . MET A 1 206 ? 4.530 4.362 14.685 1.00 56.03 206 MET A C 1
ATOM 1717 O O . MET A 1 206 ? 3.759 3.442 14.394 1.00 56.03 206 MET A O 1
ATOM 1721 N N . PHE A 1 207 ? 4.995 5.188 13.744 1.00 50.03 207 PHE A N 1
ATOM 1722 C CA . PHE A 1 207 ? 4.685 4.985 12.335 1.00 50.03 207 PHE A CA 1
ATOM 1723 C C . PHE A 1 207 ? 5.667 4.007 11.700 1.00 50.03 207 PHE A C 1
ATOM 1725 O O . PHE A 1 207 ? 6.679 4.363 11.101 1.00 50.03 207 PHE A O 1
ATOM 1732 N N . GLN A 1 208 ? 5.313 2.727 11.765 1.00 51.97 208 GLN A N 1
ATOM 1733 C CA . GLN A 1 208 ? 5.961 1.711 10.952 1.00 51.97 208 GLN A CA 1
ATOM 1734 C C . GLN A 1 208 ? 5.441 1.835 9.513 1.00 51.97 208 GLN A C 1
ATOM 1736 O O . GLN A 1 208 ? 4.445 1.222 9.128 1.00 51.97 208 GLN A O 1
ATOM 1741 N N . LYS A 1 209 ? 6.081 2.695 8.715 1.00 47.50 209 LYS A N 1
ATOM 1742 C CA . LYS A 1 209 ? 5.791 2.802 7.285 1.00 47.50 209 LYS A CA 1
ATOM 1743 C C . LYS A 1 209 ? 6.598 1.746 6.544 1.00 47.50 209 LYS A C 1
ATOM 1745 O O . LYS A 1 209 ? 7.824 1.799 6.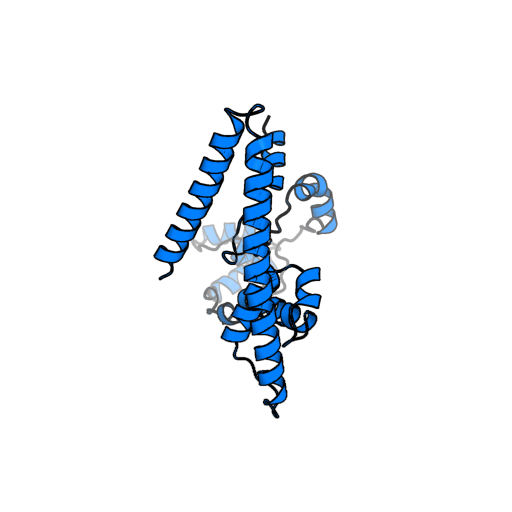516 1.00 47.50 209 LYS A O 1
ATOM 1750 N N . GLU A 1 210 ? 5.906 0.793 5.934 1.00 51.72 210 GLU A N 1
ATOM 1751 C CA . GLU A 1 210 ? 6.552 -0.150 5.028 1.00 51.72 210 GLU A CA 1
ATOM 1752 C C . GLU A 1 210 ? 7.079 0.615 3.806 1.00 51.72 210 GLU A C 1
ATOM 1754 O O . GLU A 1 210 ? 6.332 1.330 3.126 1.00 51.72 210 GLU A O 1
ATOM 1759 N N . VAL A 1 211 ? 8.381 0.495 3.550 1.00 52.62 211 VAL A N 1
ATOM 1760 C CA . VAL A 1 211 ? 9.030 1.114 2.395 1.00 52.62 211 VAL A CA 1
ATOM 1761 C C . VAL A 1 211 ? 9.026 0.097 1.264 1.00 52.62 211 VAL A C 1
ATOM 1763 O O . VAL A 1 211 ? 9.516 -1.027 1.401 1.00 52.62 211 VAL A O 1
ATOM 1766 N N . TRP A 1 212 ? 8.459 0.490 0.127 1.00 47.81 212 TRP A N 1
ATOM 1767 C CA . TRP A 1 212 ? 8.569 -0.290 -1.097 1.00 47.81 212 TRP A CA 1
ATOM 1768 C C . TRP A 1 212 ? 10.033 -0.332 -1.531 1.00 47.81 212 TRP A C 1
ATOM 1770 O O . TRP A 1 212 ? 10.624 0.701 -1.839 1.00 47.81 212 TRP A O 1
ATOM 1780 N N . THR A 1 213 ? 10.614 -1.529 -1.543 1.00 52.81 213 THR A N 1
ATOM 1781 C CA . THR A 1 213 ? 11.928 -1.787 -2.142 1.00 52.81 213 THR A CA 1
ATOM 1782 C C . THR A 1 213 ? 11.748 -2.583 -3.432 1.00 52.81 213 THR A C 1
ATOM 1784 O O . THR A 1 213 ? 10.689 -3.161 -3.670 1.00 52.81 213 THR A O 1
ATOM 1787 N N . PHE A 1 214 ? 12.787 -2.627 -4.270 1.00 40.09 214 PHE A N 1
ATOM 1788 C CA . PHE A 1 214 ? 12.812 -3.395 -5.526 1.00 40.09 214 PHE A CA 1
ATOM 1789 C C . PHE A 1 214 ? 12.451 -4.886 -5.336 1.00 40.09 214 PHE A C 1
ATOM 1791 O O . PHE A 1 214 ? 11.986 -5.531 -6.259 1.00 40.09 214 PHE A O 1
ATOM 1798 N N . GLN A 1 215 ? 12.623 -5.434 -4.127 1.00 39.09 215 GLN A N 1
ATOM 1799 C CA . GLN A 1 215 ? 12.302 -6.826 -3.771 1.00 39.09 215 GLN A CA 1
ATOM 1800 C C . GLN A 1 215 ? 10.866 -7.020 -3.242 1.00 39.09 215 GLN A C 1
ATOM 1802 O O . GLN A 1 215 ? 10.523 -8.094 -2.749 1.00 39.09 215 GLN A O 1
ATOM 1807 N N . GLY A 1 216 ? 10.032 -5.979 -3.296 1.00 48.19 216 GLY A N 1
ATOM 1808 C CA . GLY A 1 216 ? 8.698 -5.959 -2.711 1.00 48.19 216 GLY A CA 1
ATOM 1809 C C . GLY A 1 216 ? 8.638 -5.204 -1.383 1.00 48.19 216 GLY A C 1
ATOM 1810 O O . GLY A 1 216 ? 9.501 -4.393 -1.035 1.00 48.19 216 GLY A O 1
ATOM 1811 N N . ILE A 1 217 ? 7.548 -5.415 -0.651 1.00 50.91 217 ILE A N 1
ATOM 1812 C CA . ILE A 1 217 ? 7.241 -4.635 0.546 1.00 50.91 217 ILE A CA 1
ATOM 1813 C C . ILE A 1 217 ? 8.006 -5.218 1.735 1.00 50.91 217 ILE A C 1
ATOM 1815 O O . ILE A 1 217 ? 7.620 -6.259 2.262 1.00 50.91 217 ILE A O 1
ATOM 1819 N N . ASN A 1 218 ? 9.084 -4.549 2.143 1.00 48.56 218 ASN A N 1
ATOM 1820 C CA . ASN A 1 218 ? 9.908 -4.958 3.275 1.00 48.56 218 ASN A CA 1
ATOM 1821 C C . ASN A 1 218 ? 9.662 -4.053 4.486 1.00 48.56 218 ASN A C 1
ATOM 1823 O O . ASN A 1 218 ? 9.671 -2.827 4.383 1.00 48.56 218 ASN A O 1
ATOM 1827 N N . ASN A 1 219 ? 9.572 -4.663 5.668 1.00 48.75 219 ASN A N 1
ATOM 1828 C CA . ASN A 1 219 ? 9.485 -3.968 6.959 1.00 48.75 219 ASN A CA 1
ATOM 1829 C C . ASN A 1 219 ? 10.858 -3.461 7.433 1.00 48.75 219 ASN A C 1
ATOM 1831 O O . ASN A 1 219 ? 11.144 -3.462 8.631 1.00 48.75 219 ASN A O 1
ATOM 1835 N N . LYS A 1 220 ? 11.747 -3.082 6.506 1.00 48.78 220 LYS A N 1
ATOM 1836 C CA . LYS A 1 220 ? 13.065 -2.564 6.868 1.00 48.78 220 LYS A CA 1
ATOM 1837 C C . LYS A 1 220 ? 12.897 -1.138 7.378 1.00 48.78 220 LYS A C 1
ATOM 1839 O O . LYS A 1 220 ? 12.593 -0.223 6.619 1.00 48.78 220 LYS A O 1
ATOM 1844 N N . ILE A 1 221 ? 13.080 -0.984 8.685 1.00 49.53 221 ILE A N 1
ATOM 1845 C CA . ILE A 1 221 ? 13.302 0.308 9.330 1.00 49.53 221 ILE A CA 1
ATOM 1846 C C . ILE A 1 221 ? 14.514 0.939 8.619 1.00 49.53 221 ILE A C 1
ATOM 1848 O O . ILE A 1 221 ? 15.535 0.255 8.515 1.00 49.53 221 ILE A O 1
ATOM 1852 N N . PRO A 1 222 ? 14.428 2.176 8.095 1.00 48.50 222 PRO A N 1
ATOM 1853 C CA . PRO A 1 222 ? 15.569 2.838 7.466 1.00 48.50 222 PRO A CA 1
ATOM 1854 C C . PRO A 1 222 ? 16.778 2.829 8.412 1.00 48.50 222 PRO A C 1
ATOM 1856 O O . PRO A 1 222 ? 16.651 3.232 9.568 1.00 48.50 222 PRO A O 1
ATOM 1859 N N . ASP A 1 223 ? 17.945 2.369 7.946 1.00 54.34 223 ASP A N 1
ATOM 1860 C CA . ASP A 1 223 ? 19.155 2.206 8.779 1.00 54.34 223 ASP A CA 1
ATOM 1861 C C . ASP A 1 223 ? 19.588 3.501 9.489 1.00 54.34 223 ASP A C 1
ATOM 1863 O O . ASP A 1 223 ? 20.213 3.468 10.553 1.00 54.34 223 ASP A O 1
ATOM 1867 N N . GLU A 1 224 ? 19.183 4.648 8.946 1.00 51.97 224 GLU A N 1
ATOM 1868 C CA . GLU A 1 224 ? 19.381 5.975 9.524 1.00 51.97 224 GLU A CA 1
ATOM 1869 C C . GLU A 1 224 ? 18.774 6.101 10.939 1.00 51.97 224 GLU A C 1
ATOM 1871 O O . GLU A 1 224 ? 19.391 6.695 11.823 1.00 51.97 224 GLU A O 1
ATOM 1876 N N . TYR A 1 225 ? 17.651 5.424 11.219 1.00 49.19 225 TYR A N 1
ATOM 1877 C CA . TYR A 1 225 ? 17.037 5.376 12.557 1.00 49.19 225 TYR A CA 1
ATOM 1878 C C . TYR A 1 225 ? 17.817 4.496 13.551 1.00 49.19 225 TYR A C 1
ATOM 1880 O O . TYR A 1 225 ? 17.881 4.799 14.746 1.00 49.19 225 TYR A O 1
ATOM 1888 N N . ASN A 1 226 ? 18.453 3.416 13.084 1.00 53.56 226 ASN A N 1
ATOM 1889 C CA . ASN A 1 226 ? 19.263 2.541 13.941 1.00 53.56 226 ASN A CA 1
ATOM 1890 C C . ASN A 1 226 ? 20.571 3.214 14.382 1.00 53.56 226 ASN A C 1
ATOM 1892 O O . ASN A 1 226 ? 21.067 2.946 15.481 1.00 53.56 226 ASN A O 1
ATOM 1896 N N . LYS A 1 227 ? 21.118 4.111 13.552 1.00 50.12 227 LYS A N 1
ATOM 1897 C CA . LYS A 1 227 ? 22.326 4.885 13.869 1.00 50.12 227 LYS A CA 1
ATOM 1898 C C . LYS A 1 227 ? 22.092 5.831 15.052 1.00 50.12 227 LYS A C 1
ATOM 1900 O O . LYS A 1 227 ? 22.889 5.832 15.988 1.00 50.12 227 LYS A O 1
ATOM 1905 N N . SER A 1 228 ? 20.960 6.535 15.065 1.00 47.19 228 SER A N 1
ATOM 1906 C CA . SER A 1 228 ? 20.559 7.427 16.165 1.00 47.19 228 SER A CA 1
ATOM 1907 C C . SER A 1 228 ? 20.268 6.664 17.463 1.00 47.19 228 SER A C 1
ATOM 1909 O O . SER A 1 228 ? 20.650 7.102 18.545 1.00 47.19 228 SER A O 1
ATOM 1911 N N . ARG A 1 229 ? 19.675 5.466 17.370 1.00 43.03 229 ARG A N 1
ATOM 1912 C CA . ARG A 1 229 ? 19.382 4.620 18.540 1.00 43.03 229 ARG A CA 1
ATOM 1913 C C . ARG A 1 229 ? 20.639 4.047 19.203 1.00 43.03 229 ARG A C 1
ATOM 1915 O O . ARG A 1 229 ? 20.668 3.894 20.416 1.00 43.03 229 ARG A O 1
ATOM 1922 N N . ARG A 1 230 ? 21.689 3.756 18.426 1.00 52.56 230 ARG A N 1
ATOM 1923 C CA . ARG A 1 230 ? 22.997 3.325 18.957 1.00 52.56 230 ARG A CA 1
ATOM 1924 C C . ARG A 1 230 ? 23.792 4.477 19.577 1.00 52.56 230 ARG A C 1
ATOM 1926 O O . ARG A 1 230 ? 24.579 4.226 20.482 1.00 52.56 230 ARG A O 1
ATOM 1933 N N . ALA A 1 231 ? 23.575 5.709 19.114 1.00 52.38 231 ALA A N 1
ATOM 1934 C CA . ALA A 1 231 ? 24.188 6.906 19.688 1.00 52.38 231 ALA A CA 1
ATOM 1935 C C . ALA A 1 231 ? 23.566 7.308 21.037 1.00 52.38 231 ALA A C 1
ATOM 1937 O O . ALA A 1 231 ? 24.260 7.883 21.857 1.00 52.38 231 ALA A O 1
ATOM 1938 N N . ALA A 1 232 ? 22.295 6.968 21.283 1.00 47.31 232 ALA A N 1
ATOM 1939 C CA . ALA A 1 232 ? 21.599 7.253 22.543 1.00 47.31 232 ALA A CA 1
ATOM 1940 C C . ALA A 1 232 ? 21.799 6.187 23.645 1.00 47.31 232 ALA A C 1
ATOM 1942 O O . ALA A 1 232 ? 21.303 6.356 24.754 1.00 47.31 232 ALA A O 1
ATOM 1943 N N . VAL A 1 233 ? 22.469 5.068 23.337 1.00 51.53 233 VAL A N 1
ATOM 1944 C CA . VAL A 1 233 ? 22.739 3.950 24.272 1.00 51.53 233 VAL A CA 1
ATOM 1945 C C . VAL A 1 233 ? 24.223 3.913 24.702 1.00 51.53 233 VAL A C 1
ATOM 1947 O O . VAL A 1 233 ? 24.650 2.999 25.402 1.00 51.53 233 VAL A O 1
ATOM 1950 N N . ARG A 1 234 ? 25.017 4.918 24.317 1.00 39.41 234 ARG A N 1
ATOM 1951 C CA . ARG A 1 234 ? 26.336 5.214 24.899 1.00 39.41 234 ARG A CA 1
ATOM 1952 C C . ARG A 1 234 ? 26.267 6.530 25.649 1.00 39.41 234 ARG A C 1
ATOM 1954 O O . ARG A 1 234 ? 26.996 6.632 26.654 1.00 39.41 234 ARG A O 1
#

Sequence (234 aa):
MLILYHLIIEQSTFYVIIVMEDFNNTTISKKWLTIPVIATITRLLCREFTLQNEYLRLENKILKSRIKKRIIFNDDERRSLVEAALTLGRDLMEQVVSIVKPKTILAWQRRLEKQKWDYSDRRKRKPGRPRIDVGIEQIVCRMARENEWGYKRIQGELKKLEIEISKTSVANILIRNGLPSSPERKGLSWCEFLSRYEGVFLFADMFQKEVWTFQGINNKIPDEYNKSRRAAVR

pLDDT: mean 74.4, std 16.51, range [39.09, 95.0]

Radius of gyration: 32.49 Å; chains: 1; bounding box: 79×38×83 Å

Secondary structure (DSSP, 8-state):
-HHHHHHHHHHHHHHHHHHHHHHHHH-STTHHHHHHHHHHHHHHHHHHHHHHHHHHHHHHHHHHHH--S-----HHHHHHHHHHHHHH-HHHHHHH--SS-HHHHHHHHHHHHHHHT-TTGGGS----SPPPPHHHHHHHHHHHHHH---HHHHHHHHHHTT----HHHHHHHHHHTT--SSTT--PPPHHHHHHHHHHHHTT------PEEETTEEE----HHHHHHHHHTT-

Foldseek 3Di:
DVVVVVVVVVVVVVVVVVVVVVVVPDDPPCCVVVVVVVVVVCVVVVVVVVVVLVVVVVVVVVVVVPDPDQDDDDLVRLVVVLLVLVVCDDPSSCVRVDNDHPVVSVVSVVVVVVVVVPCVVVPPDDPPDDADDPVVLVQLVVCCVVPVAALVVSCVVCVVVVRDDDSVNSLVSCVVVVHHNHPDDPDQDPVRVCVVCVVVVVPDPVDQDFDQDSVGTDSDDPVVVVVVVVVVVD